Protein AF-0000000072409842 (afdb_homodimer)

Radius of gyration: 20.08 Å; Cα contacts (8 Å, |Δi|>4): 915; chains: 2; bounding box: 46×57×46 Å

Nearest PDB structures (foldseek):
  5c7q-assembly1_B  TM=9.390E-01  e=2.404E-22  Bdellovibrio bacteriovorus HD100
  5c8l-assembly1_B  TM=9.400E-01  e=1.392E-21  Bdellovibrio bacteriovorus HD100
  8wv3-assembly1_A  TM=9.344E-01  e=4.232E-21  Bacillus methanolicus
  8wv3-assembly1_E  TM=8.965E-01  e=3.097E-20  Bacillus methanolicus
  8wv3-assembly1_D  TM=9.159E-01  e=6.630E-20  Bacillus methanolicus

Secondary structure (DSSP, 8-state):
-----EEEEEEEEEE-SS-EEEEEEEE-TTS-EEEEEEEE---EEEEEEE-TTSEEEEEEEEEGGGTEEEEE--EEEPPTT--HHHHHHHHHHHHHSEEEEEEEEEEEEBS-TTTEE--EEEEEEEEEEE------TT--EEEEEEEHHHHHHHHHHTS--BHHHHHHHHHHHHTT-/-----EEEEEEEEEE-SS-EEEEEEEE-TTS-EEEEEEEE---EEEEEEE-TTSEEEEEEEEEGGGTEEEEE--EEEPPTT--HHHHHHHHHHHHHSEEEEEEEEEEEEBSBTTTEE--EEEEEEEEEEE------TT--EEEEEEEHHHHHHHHHHTS--BHHHHHHHHHHHHTT-

Foldseek 3Di:
DDADKAFDDKDWDDDDPFKTWIKTWIQGPVRDIDIAIAIEGQAKEFEFEAEPQQKTKWKWFQDVVVRGIAIGGFMDGDDPPDDRVNRVQVRCCQARQKGADDKDWLAWDDDCVRHYHYIYTYMYGYPIDGDDHHYDPPGDIDIDIGRLVVLQVCLVVCVHPDDNRSSRSVSCVVVVD/DDQDKAFDDKDWDDDDPFKTWIKTWIQGPVRDIDIAIAIEGQAKEFEFEAEPQQKTKWKWFQDVVVRGIAIGGFMDGDDPPDDRVNRVQVRCCQARQKGADDKDWLAWDDDCVRHYHYIYTYMYGYPIDGDDHHYDPPGDIDIDIGRLVVLQVCLVVCVHPPVNRSSRSVSCVVVVD

Sequence (354 aa):
MNLTEQLLSRREIYHGRIIDVQVDTVSLPNGNTSTREVVRHPGGVGILALDDEDCAVLVEQYRYVFGRTLLEIPAGKREPGEDPLTTARRELREETGAEATRWQPLGAVLPSPGCYGEVLHLYLARDLTFGATHPDADEFLQVRRLPFDTLLARCLSGEIEDGKTVAAVLKAKLLGLMNLTEQLLSRREIYHGRIIDVQVDTVSLPNGNTSTREVVRHPGGVGILALDDEDCAVLVEQYRYVFGRTLLEIPAGKREPGEDPLTTARRELREETGAEATRWQPLGAVLPSPGCYGEVLHLYLARDLTFGATHPDADEFLQVRRLPFDTLLARCLSGEIEDGKTVAAVLKAKLLGL

Organism: NCBI:txid2714355

Structure (mmCIF, N/CA/C/O backbone):
data_AF-0000000072409842-model_v1
#
loop_
_entity.id
_entity.type
_entity.pdbx_description
1 polymer 'ADP-ribose pyrophosphatase'
#
loop_
_atom_site.group_PDB
_atom_site.id
_atom_site.type_symbol
_atom_site.label_atom_id
_atom_site.label_alt_id
_atom_site.label_comp_id
_atom_site.label_asym_id
_atom_site.label_entity_id
_atom_site.label_seq_id
_atom_site.pdbx_PDB_ins_code
_atom_site.Cartn_x
_atom_site.Cartn_y
_atom_site.Cartn_z
_atom_site.occupancy
_atom_site.B_iso_or_equiv
_atom_site.auth_seq_id
_atom_site.auth_comp_id
_atom_site.auth_asym_id
_atom_site.auth_atom_id
_atom_site.pdbx_PDB_model_num
ATOM 1 N N . MET A 1 1 ? -1.79 14.172 23.438 1 70.06 1 MET A N 1
ATOM 2 C CA . MET A 1 1 ? -3.176 14.258 22.984 1 70.06 1 MET A CA 1
ATOM 3 C C . MET A 1 1 ? -3.736 12.875 22.672 1 70.06 1 MET A C 1
ATOM 5 O O . MET A 1 1 ? -3.01 12 22.203 1 70.06 1 MET A O 1
ATOM 9 N N . ASN A 1 2 ? -4.82 12.484 23.266 1 82.12 2 ASN A N 1
ATOM 10 C CA . ASN A 1 2 ? -5.508 11.227 23.016 1 82.12 2 ASN A CA 1
ATOM 11 C C . ASN A 1 2 ? -6.102 11.18 21.625 1 82.12 2 ASN A C 1
ATOM 13 O O . ASN A 1 2 ? -7.027 11.93 21.312 1 82.12 2 ASN A O 1
ATOM 17 N N . LEU A 1 3 ? -5.574 10.438 20.703 1 91.12 3 LEU A N 1
ATOM 18 C CA . LEU A 1 3 ? -6.008 10.391 19.312 1 91.12 3 LEU A CA 1
ATOM 19 C C . LEU A 1 3 ? -6.953 9.219 19.078 1 91.12 3 LEU A C 1
ATOM 21 O O . LEU A 1 3 ? -7.504 9.07 17.984 1 91.12 3 LEU A O 1
ATOM 25 N N . THR A 1 4 ? -7.227 8.516 20.141 1 93.19 4 THR A N 1
ATOM 26 C CA . THR A 1 4 ? -7.883 7.227 19.953 1 93.19 4 THR A CA 1
ATOM 27 C C . THR A 1 4 ? -9.367 7.41 19.672 1 93.19 4 THR A C 1
ATOM 29 O O . THR A 1 4 ? -9.984 8.375 20.141 1 93.19 4 THR A O 1
ATOM 32 N N . GLU A 1 5 ? -9.914 6.562 18.859 1 95.31 5 GLU A N 1
ATOM 33 C CA . GLU A 1 5 ? -11.336 6.445 18.578 1 95.31 5 GLU A CA 1
ATOM 34 C C . GLU A 1 5 ? -11.914 5.172 19.203 1 95.31 5 GLU A C 1
ATOM 36 O O . GLU A 1 5 ? -11.266 4.125 19.188 1 95.31 5 GLU A O 1
ATOM 41 N N . GLN A 1 6 ? -13.109 5.305 19.719 1 95.62 6 GLN A N 1
ATOM 42 C CA . GLN A 1 6 ? -13.727 4.152 20.359 1 95.62 6 GLN A CA 1
ATOM 43 C C . GLN A 1 6 ? -14.945 3.674 19.578 1 95.62 6 GLN A C 1
ATOM 45 O O . GLN A 1 6 ? -15.758 4.484 19.125 1 95.62 6 GLN A O 1
ATOM 50 N N . LEU A 1 7 ? -15.078 2.404 19.422 1 97.62 7 LEU A N 1
ATOM 51 C CA . LEU A 1 7 ? -16.219 1.813 18.734 1 97.62 7 LEU A CA 1
ATOM 52 C C . LEU A 1 7 ? -17.5 1.99 19.562 1 97.62 7 LEU A C 1
ATOM 54 O O . LEU A 1 7 ? -17.531 1.673 20.75 1 97.62 7 LEU A O 1
ATOM 58 N N . LEU A 1 8 ? -18.516 2.562 18.953 1 98.31 8 LEU A N 1
ATOM 59 C CA . LEU A 1 8 ? -19.828 2.689 19.594 1 98.31 8 LEU A CA 1
ATOM 60 C C . LEU A 1 8 ? -20.781 1.629 19.062 1 98.31 8 LEU A C 1
ATOM 62 O O . LEU A 1 8 ? -21.531 1.026 19.828 1 98.31 8 LEU A O 1
ATOM 66 N N . SER A 1 9 ? -20.797 1.452 17.75 1 98.56 9 SER A N 1
ATOM 67 C CA . SER A 1 9 ? -21.625 0.435 17.109 1 98.56 9 SER A CA 1
ATOM 68 C C . SER A 1 9 ? -21.047 0.03 15.758 1 98.56 9 SER A C 1
ATOM 70 O O . SER A 1 9 ? -20.281 0.779 15.156 1 98.56 9 SER A O 1
ATOM 72 N N . ARG A 1 10 ? -21.391 -1.152 15.406 1 98.62 10 ARG A N 1
ATOM 73 C CA . ARG A 1 10 ? -20.891 -1.689 14.148 1 98.62 10 ARG A CA 1
ATOM 74 C C . ARG A 1 10 ? -22.031 -2.17 13.258 1 98.62 10 ARG A C 1
ATOM 76 O O . ARG A 1 10 ? -22.969 -2.828 13.734 1 98.62 10 ARG A O 1
ATOM 83 N N . ARG A 1 11 ? -22.031 -1.785 11.977 1 98.56 11 ARG A N 1
ATOM 84 C CA . ARG A 1 11 ? -22.906 -2.33 10.938 1 98.56 11 ARG A CA 1
ATOM 85 C C . ARG A 1 11 ? -22.109 -3.193 9.961 1 98.56 11 ARG A C 1
ATOM 87 O O . ARG A 1 11 ? -21.203 -2.707 9.281 1 98.56 11 ARG A O 1
ATOM 94 N N . GLU A 1 12 ? -22.453 -4.52 9.867 1 98.5 12 GLU A N 1
ATOM 95 C CA . GLU A 1 12 ? -21.844 -5.41 8.883 1 98.5 12 GLU A CA 1
ATOM 96 C C . GLU A 1 12 ? -22.391 -5.152 7.484 1 98.5 12 GLU A C 1
ATOM 98 O O . GLU A 1 12 ? -23.594 -5.16 7.27 1 98.5 12 GLU A O 1
ATOM 103 N N . ILE A 1 13 ? -21.531 -4.922 6.535 1 98.5 13 ILE A N 1
ATOM 104 C CA . ILE A 1 13 ? -21.938 -4.586 5.176 1 98.5 13 ILE A CA 1
ATOM 105 C C . ILE A 1 13 ? -21.766 -5.801 4.27 1 98.5 13 ILE A C 1
ATOM 107 O O . ILE A 1 13 ? -22.641 -6.082 3.434 1 98.5 13 ILE A O 1
ATOM 111 N N . TYR A 1 14 ? -20.672 -6.469 4.391 1 98.56 14 TYR A N 1
ATOM 112 C CA . TYR A 1 14 ? -20.312 -7.512 3.436 1 98.56 14 TYR A CA 1
ATOM 113 C C . TYR A 1 14 ? -19.328 -8.5 4.047 1 98.56 14 TYR A C 1
ATOM 115 O O . TYR A 1 14 ? -18.391 -8.094 4.746 1 98.56 14 TYR A O 1
ATOM 123 N N . HIS A 1 15 ? -19.5 -9.859 3.885 1 98.31 15 HIS A N 1
ATOM 124 C CA . HIS A 1 15 ? -18.578 -10.945 4.191 1 98.31 15 HIS A CA 1
ATOM 125 C C . HIS A 1 15 ? -18.234 -11.742 2.936 1 98.31 15 HIS A C 1
ATOM 127 O O . HIS A 1 15 ? -19.047 -12.539 2.459 1 98.31 15 HIS A O 1
ATOM 133 N N . GLY A 1 16 ? -16.984 -11.531 2.473 1 97.5 16 GLY A N 1
ATOM 134 C CA . GLY A 1 16 ? -16.625 -12.148 1.208 1 97.5 16 GLY A CA 1
ATOM 135 C C . GLY A 1 16 ? -15.562 -13.219 1.355 1 97.5 16 GLY A C 1
ATOM 136 O O . GLY A 1 16 ? -15.32 -13.711 2.459 1 97.5 16 GLY A O 1
ATOM 137 N N . ARG A 1 17 ? -15.023 -13.672 0.151 1 94.19 17 ARG A N 1
ATOM 138 C CA . ARG A 1 17 ? -13.977 -14.688 0.121 1 94.19 17 ARG A CA 1
ATOM 139 C C . ARG A 1 17 ? -12.656 -14.117 0.63 1 94.19 17 ARG A C 1
ATOM 141 O O . ARG A 1 17 ? -11.891 -14.812 1.304 1 94.19 17 ARG A O 1
ATOM 148 N N . ILE A 1 18 ? -12.453 -12.805 0.286 1 94.94 18 ILE A N 1
ATOM 149 C CA . ILE A 1 18 ? -11.148 -12.211 0.563 1 94.94 18 ILE A CA 1
ATOM 150 C C . ILE A 1 18 ? -11.297 -11.109 1.614 1 94.94 18 ILE A C 1
ATOM 152 O O . ILE A 1 18 ? -10.477 -11 2.525 1 94.94 18 ILE A O 1
ATOM 156 N N . ILE A 1 19 ? -12.422 -10.328 1.517 1 98.12 19 ILE A N 1
ATOM 157 C CA . ILE A 1 19 ? -12.516 -9.156 2.387 1 98.12 19 ILE A CA 1
ATOM 158 C C . ILE A 1 19 ? -13.836 -9.195 3.158 1 98.12 19 ILE A C 1
ATOM 160 O O . ILE A 1 19 ? -14.797 -9.836 2.725 1 98.12 19 ILE A O 1
ATOM 164 N N . ASP A 1 20 ? -13.828 -8.562 4.305 1 98.69 20 ASP A N 1
ATOM 165 C CA . ASP A 1 20 ? -15.023 -8.148 5.035 1 98.69 20 ASP A CA 1
ATOM 166 C C . ASP A 1 20 ? -15.141 -6.629 5.094 1 98.69 20 ASP A C 1
ATOM 168 O O . ASP A 1 20 ? -14.133 -5.934 5.227 1 98.69 20 ASP A O 1
ATOM 172 N N . VAL A 1 21 ? -16.359 -6.117 4.996 1 98.81 21 VAL A N 1
ATOM 173 C CA . VAL A 1 21 ? -16.578 -4.676 5.023 1 98.81 21 VAL A CA 1
ATOM 174 C C . VAL A 1 21 ? -17.578 -4.328 6.133 1 98.81 21 VAL A C 1
ATOM 176 O O . VAL A 1 21 ? -18.625 -4.969 6.266 1 98.81 21 VAL A O 1
ATOM 179 N N . GLN A 1 22 ? -17.203 -3.412 6.922 1 98.75 22 GLN A N 1
ATOM 180 C CA . GLN A 1 22 ? -18.062 -2.914 7.992 1 98.75 22 GLN A CA 1
ATOM 181 C C . GLN A 1 22 ? -18.031 -1.391 8.055 1 98.75 22 GLN A C 1
ATOM 183 O O . GLN A 1 22 ? -17.062 -0.763 7.605 1 98.75 22 GLN A O 1
ATOM 188 N N . VAL A 1 23 ? -19.094 -0.805 8.555 1 98.75 23 VAL A N 1
ATOM 189 C CA . VAL A 1 23 ? -19.141 0.612 8.898 1 98.75 23 VAL A CA 1
ATOM 190 C C . VAL A 1 23 ? -19.328 0.773 10.406 1 98.75 23 VAL A C 1
ATOM 192 O O . VAL A 1 23 ? -20.344 0.379 10.961 1 98.75 23 VAL A O 1
ATOM 195 N N . ASP A 1 24 ? -18.344 1.317 11.023 1 98.5 24 ASP A N 1
ATOM 196 C CA . ASP A 1 24 ? -18.344 1.478 12.469 1 98.5 24 ASP A CA 1
ATOM 197 C C . ASP A 1 24 ? -18.641 2.924 12.867 1 98.5 24 ASP A C 1
ATOM 199 O O . ASP A 1 24 ? -18.078 3.855 12.289 1 98.5 24 ASP A O 1
ATOM 203 N N . THR A 1 25 ? -19.578 3.1 13.75 1 98.5 25 THR A N 1
ATOM 204 C CA . THR A 1 25 ? -19.75 4.387 14.414 1 98.5 25 THR A CA 1
ATOM 205 C C . THR A 1 25 ? -18.781 4.512 15.586 1 98.5 25 THR A C 1
ATOM 207 O O . THR A 1 25 ? -18.688 3.613 16.422 1 98.5 25 THR A O 1
ATOM 210 N N . VAL A 1 26 ? -18.031 5.648 15.602 1 97.62 26 VAL A N 1
ATOM 211 C CA . VAL A 1 26 ? -16.984 5.785 16.609 1 97.62 26 VAL A CA 1
ATOM 212 C C . VAL A 1 26 ? -17.156 7.105 17.359 1 97.62 26 VAL A C 1
ATOM 214 O O . VAL A 1 26 ? -17.75 8.047 16.828 1 97.62 26 VAL A O 1
ATOM 217 N N . SER A 1 27 ? -16.703 7.121 18.609 1 96.38 27 SER A N 1
ATOM 218 C CA . SER A 1 27 ? -16.516 8.383 19.312 1 96.38 27 SER A CA 1
ATOM 219 C C . SER A 1 27 ? -15.133 8.977 19.047 1 96.38 27 SER A C 1
ATOM 221 O O . SER A 1 27 ? -14.125 8.273 19.125 1 96.38 27 SER A O 1
ATOM 223 N N . LEU A 1 28 ? -15.117 10.242 18.75 1 94.25 28 LEU A N 1
ATOM 224 C CA . LEU A 1 28 ? -13.883 10.961 18.453 1 94.25 28 LEU A CA 1
ATOM 225 C C . LEU A 1 28 ? -13.273 11.547 19.734 1 94.25 28 LEU A C 1
ATOM 227 O O . LEU A 1 28 ? -13.922 11.578 20.781 1 94.25 28 LEU A O 1
ATOM 231 N N . PRO A 1 29 ? -12.039 11.922 19.672 1 90.06 29 PRO A N 1
ATOM 232 C CA . PRO A 1 29 ? -11.383 12.492 20.844 1 90.06 29 PRO A CA 1
ATOM 233 C C . PRO A 1 29 ? -12.141 13.688 21.422 1 90.06 29 PRO A C 1
ATOM 235 O O . PRO A 1 29 ? -12.094 13.938 22.625 1 90.06 29 PRO A O 1
ATOM 238 N N . ASN A 1 30 ? -12.898 14.406 20.625 1 89 30 ASN A N 1
ATOM 239 C CA . ASN A 1 30 ? -13.633 15.586 21.078 1 89 30 ASN A CA 1
ATOM 240 C C . ASN A 1 30 ? -15.023 15.219 21.578 1 89 30 ASN A C 1
ATOM 242 O O . ASN A 1 30 ? -15.812 16.094 21.938 1 89 30 ASN A O 1
ATOM 246 N N . GLY A 1 31 ? -15.305 13.992 21.531 1 90.06 31 GLY A N 1
ATOM 247 C CA . GLY A 1 31 ? -16.578 13.531 22.047 1 90.06 31 GLY A CA 1
ATOM 248 C C . GLY A 1 31 ? -17.641 13.383 20.969 1 90.06 31 GLY A C 1
ATOM 249 O O . GLY A 1 31 ? -18.672 12.742 21.188 1 90.06 31 GLY A O 1
ATOM 250 N N . ASN A 1 32 ? -17.422 14 19.797 1 93.75 32 ASN A N 1
ATOM 251 C CA . ASN A 1 32 ? -18.344 13.836 18.688 1 93.75 32 ASN A CA 1
ATOM 252 C C . ASN A 1 32 ? -18.281 12.422 18.109 1 93.75 32 ASN A C 1
ATOM 254 O O . ASN A 1 32 ? -17.375 11.656 18.438 1 93.75 32 ASN A O 1
ATOM 258 N N . THR A 1 33 ? -19.359 12.125 17.375 1 95.69 33 THR A N 1
ATOM 259 C CA . THR A 1 33 ? -19.422 10.82 16.734 1 95.69 33 THR A CA 1
ATOM 260 C C . THR A 1 33 ? -19.141 10.945 15.234 1 95.69 33 THR A C 1
ATOM 262 O O . THR A 1 33 ? -19.422 11.977 14.633 1 95.69 33 THR A O 1
ATOM 265 N N . SER A 1 34 ? -18.547 9.961 14.703 1 95.5 34 SER A N 1
ATOM 266 C CA . SER A 1 34 ? -18.328 9.836 13.266 1 95.5 34 SER A CA 1
ATOM 267 C C . SER A 1 34 ? -18.375 8.375 12.828 1 95.5 34 SER A C 1
ATOM 269 O O . SER A 1 34 ? -18.656 7.488 13.633 1 95.5 34 SER A O 1
ATOM 271 N N . THR A 1 35 ? -18.25 8.141 11.523 1 97.19 35 THR A N 1
ATOM 272 C CA . THR A 1 35 ? -18.234 6.77 11.016 1 97.19 35 THR A CA 1
ATOM 273 C C . THR A 1 35 ? -16.906 6.449 10.352 1 97.19 35 THR A C 1
ATOM 275 O O . THR A 1 35 ? -16.203 7.348 9.875 1 97.19 35 THR A O 1
ATOM 278 N N . ARG A 1 36 ? -16.531 5.191 10.477 1 97.88 36 ARG A N 1
ATOM 279 C CA . ARG A 1 36 ? -15.367 4.633 9.797 1 97.88 36 ARG A CA 1
ATOM 280 C C . ARG A 1 36 ? -15.766 3.477 8.883 1 97.88 36 ARG A C 1
ATOM 282 O O . ARG A 1 36 ? -16.438 2.543 9.32 1 97.88 36 ARG A O 1
ATOM 289 N N . GLU A 1 37 ? -15.484 3.662 7.582 1 98.62 37 GLU A N 1
ATOM 290 C CA . GLU A 1 37 ? -15.578 2.537 6.656 1 98.62 37 GLU A CA 1
ATOM 291 C C . GLU A 1 37 ? -14.344 1.64 6.754 1 98.62 37 GLU A C 1
ATOM 293 O O . GLU A 1 37 ? -13.227 2.09 6.523 1 98.62 37 GLU A O 1
ATOM 298 N N . VAL A 1 38 ? -14.539 0.363 7.129 1 98.62 38 VAL A N 1
ATOM 299 C CA . VAL A 1 38 ? -13.438 -0.546 7.445 1 98.62 38 VAL A CA 1
ATOM 300 C C . VAL A 1 38 ? -13.469 -1.744 6.5 1 98.62 38 VAL A C 1
ATOM 302 O O . VAL A 1 38 ? -14.492 -2.42 6.375 1 98.62 38 VAL A O 1
ATOM 305 N N . VAL A 1 39 ? -12.391 -1.943 5.809 1 98.81 39 VAL A N 1
ATOM 306 C CA . VAL A 1 39 ? -12.188 -3.152 5.016 1 98.81 39 VAL A CA 1
ATOM 307 C C . VAL A 1 39 ? -11.211 -4.086 5.734 1 98.81 39 VAL A C 1
ATOM 309 O O . VAL A 1 39 ? -10.031 -3.758 5.891 1 98.81 39 VAL A O 1
ATOM 312 N N . ARG A 1 40 ? -11.648 -5.227 6.125 1 98.19 40 ARG A N 1
ATOM 313 C CA . ARG A 1 40 ? -10.789 -6.227 6.75 1 98.19 40 ARG A CA 1
ATOM 314 C C . ARG A 1 40 ? -10.203 -7.176 5.711 1 98.19 40 ARG A C 1
ATOM 316 O O . ARG A 1 40 ? -10.883 -7.547 4.75 1 98.19 40 ARG A O 1
ATOM 323 N N . HIS A 1 41 ? -9.109 -7.547 5.871 1 98.12 41 HIS A N 1
ATOM 324 C CA . HIS A 1 41 ? -8.336 -8.43 5.008 1 98.12 41 HIS A CA 1
ATOM 325 C C . HIS A 1 41 ? -7.457 -9.367 5.824 1 98.12 41 HIS A C 1
ATOM 327 O O . HIS A 1 41 ? -6.898 -8.969 6.848 1 98.12 41 HIS A O 1
ATOM 333 N N . PRO A 1 42 ? -7.289 -10.594 5.43 1 96.88 42 PRO A N 1
ATOM 334 C CA . PRO A 1 42 ? -6.512 -11.555 6.223 1 96.88 42 PRO A CA 1
ATOM 335 C C . PRO A 1 42 ? -5.023 -11.211 6.258 1 96.88 42 PRO A C 1
ATOM 337 O O . PRO A 1 42 ? -4.277 -11.789 7.059 1 96.88 42 PRO A O 1
ATOM 340 N N . GLY A 1 43 ? -4.586 -10.281 5.48 1 97.69 43 GLY A N 1
ATOM 341 C CA . GLY A 1 43 ? -3.164 -10.023 5.332 1 97.69 43 GLY A CA 1
ATOM 342 C C . GLY A 1 43 ? -2.484 -10.953 4.344 1 97.69 43 GLY A C 1
ATOM 343 O O . GLY A 1 43 ? -3.145 -11.758 3.688 1 97.69 43 GLY A O 1
ATOM 344 N N . GLY A 1 44 ? -1.219 -10.719 4.156 1 98.25 44 GLY A N 1
ATOM 345 C CA . GLY A 1 44 ? -0.495 -11.539 3.197 1 98.25 44 GLY A CA 1
ATOM 346 C C . GLY A 1 44 ? 1.011 -11.375 3.287 1 98.25 44 GLY A C 1
ATOM 347 O O . GLY A 1 44 ? 1.528 -10.906 4.305 1 98.25 44 GLY A O 1
ATOM 348 N N . VAL A 1 45 ? 1.658 -11.938 2.273 1 98.88 45 VAL A N 1
ATOM 349 C CA . VAL A 1 45 ? 3.113 -11.883 2.174 1 98.88 45 VAL A CA 1
ATOM 350 C C . VAL A 1 45 ? 3.52 -11.43 0.774 1 98.88 45 VAL A C 1
ATOM 352 O O . VAL A 1 45 ? 2.732 -11.531 -0.17 1 98.88 45 VAL A O 1
ATOM 355 N N . GLY A 1 46 ? 4.621 -10.836 0.631 1 98.88 46 GLY A N 1
ATOM 356 C CA . GLY A 1 46 ? 5.344 -10.586 -0.606 1 98.88 46 GLY A CA 1
ATOM 357 C C . GLY A 1 46 ? 6.789 -11.047 -0.557 1 98.88 46 GLY A C 1
ATOM 358 O O . GLY A 1 46 ? 7.457 -10.906 0.47 1 98.88 46 GLY A O 1
ATOM 359 N N . ILE A 1 47 ? 7.285 -11.602 -1.645 1 98.94 47 ILE A N 1
ATOM 360 C CA . ILE A 1 47 ? 8.586 -12.25 -1.598 1 98.94 47 ILE A CA 1
ATOM 361 C C . ILE A 1 47 ? 9.477 -11.719 -2.717 1 98.94 47 ILE A C 1
ATOM 363 O O . ILE A 1 47 ? 9.188 -11.922 -3.898 1 98.94 47 ILE A O 1
ATOM 367 N N . LEU A 1 48 ? 10.469 -11.008 -2.346 1 98.94 48 LEU A N 1
ATOM 368 C CA . LEU A 1 48 ? 11.555 -10.727 -3.279 1 98.94 48 LEU A CA 1
ATOM 369 C C . LEU A 1 48 ? 12.523 -11.898 -3.357 1 98.94 48 LEU A C 1
ATOM 371 O O . LEU A 1 48 ? 13.422 -12.031 -2.518 1 98.94 48 LEU A O 1
ATOM 375 N N . ALA A 1 49 ? 12.336 -12.734 -4.352 1 98.94 49 ALA A N 1
ATOM 376 C CA . ALA A 1 49 ? 13.172 -13.922 -4.535 1 98.94 49 ALA A CA 1
ATOM 377 C C . ALA A 1 49 ? 14.281 -13.648 -5.543 1 98.94 49 ALA A C 1
ATOM 379 O O . ALA A 1 49 ? 14.016 -13.328 -6.703 1 98.94 49 ALA A O 1
ATOM 380 N N . LEU A 1 50 ? 15.516 -13.75 -5.105 1 98.81 50 LEU A N 1
ATOM 381 C CA . LEU A 1 50 ? 16.688 -13.523 -5.957 1 98.81 50 LEU A CA 1
ATOM 382 C C . LEU A 1 50 ? 17.469 -14.812 -6.152 1 98.81 50 LEU A C 1
ATOM 384 O O . LEU A 1 50 ? 17.812 -15.492 -5.184 1 98.81 50 LEU A O 1
ATOM 388 N N . ASP A 1 51 ? 17.734 -15.117 -7.434 1 98 51 ASP A N 1
ATOM 389 C CA . ASP A 1 51 ? 18.5 -16.328 -7.711 1 98 51 ASP A CA 1
ATOM 390 C C . ASP A 1 51 ? 20 -16.047 -7.648 1 98 51 ASP A C 1
ATOM 392 O O . ASP A 1 51 ? 20.422 -14.969 -7.223 1 98 51 ASP A O 1
ATOM 396 N N . ASP A 1 52 ? 20.828 -17.031 -8.062 1 96.44 52 ASP A N 1
ATOM 397 C CA . ASP A 1 52 ? 22.281 -16.953 -7.891 1 96.44 52 ASP A CA 1
ATOM 398 C C . ASP A 1 52 ? 22.891 -15.938 -8.852 1 96.44 52 ASP A C 1
ATOM 400 O O . ASP A 1 52 ? 24.047 -15.531 -8.68 1 96.44 52 ASP A O 1
ATOM 404 N N . GLU A 1 53 ? 22.172 -15.555 -9.844 1 97.44 53 GLU A N 1
ATOM 405 C CA . GLU A 1 53 ? 22.641 -14.555 -10.797 1 97.44 53 GLU A CA 1
ATOM 406 C C . GLU A 1 53 ? 22.094 -13.172 -10.469 1 97.44 53 GLU A C 1
ATOM 408 O O . GLU A 1 53 ? 22.172 -12.25 -11.281 1 97.44 53 GLU A O 1
ATOM 413 N N . ASP A 1 54 ? 21.438 -13.07 -9.281 1 97.75 54 ASP A N 1
ATOM 414 C CA . ASP A 1 54 ? 20.844 -11.82 -8.797 1 97.75 54 ASP A CA 1
ATOM 415 C C . ASP A 1 54 ? 19.703 -11.375 -9.703 1 97.75 54 ASP A C 1
ATOM 417 O O . ASP A 1 54 ? 19.531 -10.18 -9.945 1 97.75 54 ASP A O 1
ATOM 421 N N . CYS A 1 55 ? 19.094 -12.344 -10.273 1 98.62 55 CYS A N 1
ATOM 422 C CA . CYS A 1 55 ? 17.844 -12.086 -10.977 1 98.62 55 CYS A CA 1
ATOM 423 C C . CYS A 1 55 ? 16.656 -12.32 -10.07 1 98.62 55 CYS A C 1
ATOM 425 O O . CYS A 1 55 ? 16.641 -13.281 -9.289 1 98.62 55 CYS A O 1
ATOM 427 N N . ALA A 1 56 ? 15.734 -11.398 -10.156 1 98.88 56 ALA A N 1
ATOM 428 C CA . ALA A 1 56 ? 14.508 -11.516 -9.375 1 98.88 56 ALA A CA 1
ATOM 429 C C . ALA A 1 56 ? 13.484 -12.398 -10.086 1 98.88 56 ALA A C 1
ATOM 431 O O . ALA A 1 56 ? 13.305 -12.289 -11.305 1 98.88 56 ALA A O 1
ATOM 432 N N . VAL A 1 57 ? 12.852 -13.297 -9.367 1 98.69 57 VAL A N 1
ATOM 433 C CA . VAL A 1 57 ? 11.703 -14.062 -9.844 1 98.69 57 VAL A CA 1
ATOM 434 C C . VAL A 1 57 ? 10.422 -13.258 -9.617 1 98.69 57 VAL A C 1
ATOM 436 O O . VAL A 1 57 ? 10.086 -12.922 -8.477 1 98.69 57 VAL A O 1
ATOM 439 N N . LEU A 1 58 ? 9.758 -12.93 -10.703 1 98.69 58 LEU A N 1
ATOM 440 C CA . LEU A 1 58 ? 8.562 -12.102 -10.656 1 98.69 58 LEU A CA 1
ATOM 441 C C . LEU A 1 58 ? 7.371 -12.828 -11.273 1 98.69 58 LEU A C 1
ATOM 443 O O . LEU A 1 58 ? 7.531 -13.898 -11.867 1 98.69 58 LEU A O 1
ATOM 447 N N . VAL A 1 59 ? 6.234 -12.25 -11.062 1 98.06 59 VAL A N 1
ATOM 448 C CA . VAL A 1 59 ? 5.027 -12.75 -11.711 1 98.06 59 VAL A CA 1
ATOM 449 C C . VAL A 1 59 ? 4.316 -11.617 -12.438 1 98.06 59 VAL A C 1
ATOM 451 O O . VAL A 1 59 ? 4.277 -10.484 -11.945 1 98.06 59 VAL A O 1
ATOM 454 N N . GLU A 1 60 ? 3.908 -11.844 -13.586 1 97.31 60 GLU A N 1
ATOM 455 C CA . GLU A 1 60 ? 2.979 -10.984 -14.312 1 97.31 60 GLU A CA 1
ATOM 456 C C . GLU A 1 60 ? 1.536 -11.445 -14.125 1 97.31 60 GLU A C 1
ATOM 458 O O . GLU A 1 60 ? 1.21 -12.602 -14.398 1 97.31 60 GLU A O 1
ATOM 463 N N . GLN A 1 61 ? 0.74 -10.672 -13.641 1 95.44 61 GLN A N 1
ATOM 464 C CA . GLN A 1 61 ? -0.631 -11.047 -13.312 1 95.44 61 GLN A CA 1
ATOM 465 C C . GLN A 1 61 ? -1.604 -9.914 -13.641 1 95.44 61 GLN A C 1
ATOM 467 O O . GLN A 1 61 ? -1.309 -8.742 -13.398 1 95.44 61 GLN A O 1
ATOM 472 N N . TYR A 1 62 ? -2.783 -10.32 -14.195 1 97 62 TYR A N 1
ATOM 473 C CA . TYR A 1 62 ? -3.838 -9.344 -14.461 1 97 62 TYR A CA 1
ATOM 474 C C . TYR A 1 62 ? -4.496 -8.898 -13.164 1 97 62 TYR A C 1
ATOM 476 O O . TYR A 1 62 ? -4.984 -9.719 -12.383 1 97 62 TYR A O 1
ATOM 484 N N . ARG A 1 63 ? -4.477 -7.641 -12.898 1 97.69 63 ARG A N 1
ATOM 485 C CA . ARG A 1 63 ? -5.152 -7.055 -11.75 1 97.69 63 ARG A CA 1
ATOM 486 C C . ARG A 1 63 ? -6.469 -6.402 -12.156 1 97.69 63 ARG A C 1
ATOM 488 O O . ARG A 1 63 ? -6.484 -5.254 -12.602 1 97.69 63 ARG A O 1
ATOM 495 N N . TYR A 1 64 ? -7.473 -7.09 -11.891 1 97.44 64 TYR A N 1
ATOM 496 C CA . TYR A 1 64 ? -8.797 -6.777 -12.414 1 97.44 64 TYR A CA 1
ATOM 497 C C . TYR A 1 64 ? -9.227 -5.375 -12 1 97.44 64 TYR A C 1
ATOM 499 O O . TYR A 1 64 ? -9.797 -4.633 -12.805 1 97.44 64 TYR A O 1
ATOM 507 N N . VAL A 1 65 ? -8.961 -5.008 -10.789 1 98 65 VAL A N 1
ATOM 508 C CA . VAL A 1 65 ? -9.445 -3.736 -10.25 1 98 65 VAL A CA 1
ATOM 509 C C . VAL A 1 65 ? -8.836 -2.578 -11.039 1 98 65 VAL A C 1
ATOM 511 O O . VAL A 1 65 ? -9.422 -1.496 -11.117 1 98 65 VAL A O 1
ATOM 514 N N . PHE A 1 66 ? -7.715 -2.787 -11.672 1 98.06 66 PHE A N 1
ATOM 515 C CA . PHE A 1 66 ? -7.051 -1.731 -12.422 1 98.06 66 PHE A CA 1
ATOM 516 C C . PHE A 1 66 ? -7.16 -1.987 -13.922 1 98.06 66 PHE A C 1
ATOM 518 O O . PHE A 1 66 ? -6.734 -1.16 -14.734 1 98.06 66 PHE A O 1
ATOM 525 N N . GLY A 1 67 ? -7.617 -3.146 -14.32 1 97.38 67 GLY A N 1
ATOM 526 C CA . GLY A 1 67 ? -7.84 -3.477 -15.719 1 97.38 67 GLY A CA 1
ATOM 527 C C . GLY A 1 67 ? -6.555 -3.586 -16.516 1 97.38 67 GLY A C 1
ATOM 528 O O . GLY A 1 67 ? -6.508 -3.193 -17.688 1 97.38 67 GLY A O 1
ATOM 529 N N . ARG A 1 68 ? -5.496 -3.998 -15.875 1 97.06 68 ARG A N 1
ATOM 530 C CA . ARG A 1 68 ? -4.23 -4.164 -16.578 1 97.06 68 ARG A CA 1
ATOM 531 C C . ARG A 1 68 ? -3.352 -5.203 -15.898 1 97.06 68 ARG A C 1
ATOM 533 O O . ARG A 1 68 ? -3.607 -5.582 -14.75 1 97.06 68 ARG A O 1
ATOM 540 N N . THR A 1 69 ? -2.41 -5.668 -16.656 1 97.31 69 THR A N 1
ATOM 541 C CA . THR A 1 69 ? -1.424 -6.605 -16.125 1 97.31 69 THR A CA 1
ATOM 542 C C . THR A 1 69 ? -0.295 -5.863 -15.414 1 97.31 69 THR A C 1
ATOM 544 O O . THR A 1 69 ? 0.18 -4.832 -15.906 1 97.31 69 THR A O 1
ATOM 547 N N . LEU A 1 70 ? 0.063 -6.367 -14.281 1 98.25 70 LEU A N 1
ATOM 548 C CA . LEU A 1 70 ? 1.171 -5.797 -13.523 1 98.25 70 LEU A CA 1
ATOM 549 C C . LEU A 1 70 ? 2.295 -6.816 -13.352 1 98.25 70 LEU A C 1
ATOM 551 O O . LEU A 1 70 ? 2.043 -8.023 -13.297 1 98.25 70 LEU A O 1
ATOM 555 N N . LEU A 1 71 ? 3.484 -6.32 -13.367 1 98.62 71 LEU A N 1
ATOM 556 C CA . LEU A 1 71 ? 4.652 -7.09 -12.961 1 98.62 71 LEU A CA 1
ATOM 557 C C . LEU A 1 71 ? 4.941 -6.891 -11.477 1 98.62 71 LEU A C 1
ATOM 559 O O . LEU A 1 71 ? 5.086 -5.758 -11.016 1 98.62 71 LEU A O 1
ATOM 563 N N . GLU A 1 72 ? 4.992 -8 -10.695 1 98.75 72 GLU A N 1
ATOM 564 C CA . GLU A 1 72 ? 5.047 -7.945 -9.242 1 98.75 72 GLU A CA 1
ATOM 565 C C . GLU A 1 72 ? 5.965 -9.031 -8.68 1 98.75 72 GLU A C 1
ATOM 567 O O . GLU A 1 72 ? 6.266 -10.008 -9.359 1 98.75 72 GLU A O 1
ATOM 572 N N . ILE A 1 73 ? 6.383 -8.797 -7.418 1 98.94 73 ILE A N 1
ATOM 573 C CA . ILE A 1 73 ? 6.965 -9.922 -6.691 1 98.94 73 ILE A CA 1
ATOM 574 C C . ILE A 1 73 ? 5.871 -10.93 -6.34 1 98.94 73 ILE A C 1
ATOM 576 O O . ILE A 1 73 ? 4.707 -10.555 -6.172 1 98.94 73 ILE A O 1
ATOM 580 N N . PRO A 1 74 ? 6.246 -12.258 -6.301 1 98.56 74 PRO A N 1
ATOM 581 C CA . PRO A 1 74 ? 5.254 -13.227 -5.836 1 98.56 74 PRO A CA 1
ATOM 582 C C . PRO A 1 74 ? 4.668 -12.867 -4.473 1 98.56 74 PRO A C 1
ATOM 584 O O . PRO A 1 74 ? 5.367 -12.312 -3.623 1 98.56 74 PRO A O 1
ATOM 587 N N . ALA A 1 75 ? 3.473 -13.164 -4.32 1 98.44 75 ALA A N 1
ATOM 588 C CA . ALA A 1 75 ? 2.744 -12.805 -3.107 1 98.44 75 ALA A CA 1
ATOM 589 C C . ALA A 1 75 ? 1.551 -13.727 -2.885 1 98.44 75 ALA A C 1
ATOM 591 O O . ALA A 1 75 ? 1.228 -14.555 -3.744 1 98.44 75 ALA A O 1
ATOM 592 N N . GLY A 1 76 ? 0.908 -13.57 -1.685 1 97 76 GLY A N 1
ATOM 593 C CA . GLY A 1 76 ? -0.3 -14.336 -1.41 1 97 76 GLY A CA 1
ATOM 594 C C . GLY A 1 76 ? -0.913 -14.016 -0.059 1 97 76 GLY A C 1
ATOM 595 O O . GLY A 1 76 ? -0.279 -13.367 0.779 1 97 76 GLY A O 1
ATOM 596 N N . LYS A 1 77 ? -2.172 -14.5 0.081 1 97.06 77 LYS A N 1
ATOM 597 C CA . LYS A 1 77 ? -2.922 -14.25 1.31 1 97.06 77 LYS A CA 1
ATOM 598 C C . LYS A 1 77 ? -2.535 -15.25 2.396 1 97.06 77 LYS A C 1
ATOM 600 O O . LYS A 1 77 ? -2.195 -16.406 2.102 1 97.06 77 LYS A O 1
ATOM 605 N N . ARG A 1 78 ? -2.568 -14.773 3.59 1 97 78 ARG A N 1
ATOM 606 C CA . ARG A 1 78 ? -2.32 -15.656 4.723 1 97 78 ARG A CA 1
ATOM 607 C C . ARG A 1 78 ? -3.516 -16.578 4.977 1 97 78 ARG A C 1
ATOM 609 O O . ARG A 1 78 ? -4.664 -16.141 4.883 1 97 78 ARG A O 1
ATOM 616 N N . GLU A 1 79 ? -3.254 -17.766 5.305 1 94.19 79 GLU A N 1
ATOM 617 C CA . GLU A 1 79 ? -4.27 -18.656 5.848 1 94.19 79 GLU A CA 1
ATOM 618 C C . GLU A 1 79 ? -4.418 -18.469 7.355 1 94.19 79 GLU A C 1
ATOM 620 O O . GLU A 1 79 ? -3.465 -18.094 8.039 1 94.19 79 GLU A O 1
ATOM 625 N N . PRO A 1 80 ? -5.594 -18.766 7.852 1 91.94 80 PRO A N 1
ATOM 626 C CA . PRO A 1 80 ? -5.797 -18.609 9.289 1 91.94 80 PRO A CA 1
ATOM 627 C C . PRO A 1 80 ? -4.781 -19.375 10.125 1 91.94 80 PRO A C 1
ATOM 629 O O . PRO A 1 80 ? -4.609 -20.594 9.93 1 91.94 80 PRO A O 1
ATOM 632 N N . GLY A 1 81 ? -4.078 -18.672 11.023 1 92.5 81 GLY A N 1
ATOM 633 C CA . GLY A 1 81 ? -3.172 -19.297 11.969 1 92.5 81 GLY A CA 1
ATOM 634 C C . GLY A 1 81 ? -1.812 -19.609 11.383 1 92.5 81 GLY A C 1
ATOM 635 O O . GLY A 1 81 ? -0.917 -20.078 12.086 1 92.5 81 GLY A O 1
ATOM 636 N N . GLU A 1 82 ? -1.638 -19.328 10.164 1 95.56 82 GLU A N 1
ATOM 637 C CA . GLU A 1 82 ? -0.388 -19.688 9.5 1 95.56 82 GLU A CA 1
ATOM 638 C C . GLU A 1 82 ? 0.684 -18.625 9.727 1 95.56 82 GLU A C 1
ATOM 640 O O . GLU A 1 82 ? 0.415 -17.422 9.609 1 95.56 82 GLU A O 1
ATOM 645 N N . ASP A 1 83 ? 1.854 -19.094 10.078 1 97.62 83 ASP A N 1
ATOM 646 C CA . ASP A 1 83 ? 3.002 -18.203 10.18 1 97.62 83 ASP A CA 1
ATOM 647 C C . ASP A 1 83 ? 3.299 -17.531 8.836 1 97.62 83 ASP A C 1
ATOM 649 O O . ASP A 1 83 ? 3.234 -18.188 7.789 1 97.62 83 ASP A O 1
ATOM 653 N N . PRO A 1 84 ? 3.561 -16.234 8.867 1 98.31 84 PRO A N 1
ATOM 654 C CA . PRO A 1 84 ? 3.787 -15.523 7.605 1 98.31 84 PRO A CA 1
ATOM 655 C C . PRO A 1 84 ? 4.914 -16.141 6.781 1 98.31 84 PRO A C 1
ATOM 657 O O . PRO A 1 84 ? 4.832 -16.188 5.551 1 98.31 84 PRO A O 1
ATOM 660 N N . LEU A 1 85 ? 5.973 -16.578 7.441 1 98.75 85 LEU A N 1
ATOM 661 C CA . LEU A 1 85 ? 7.062 -17.188 6.695 1 98.75 85 LEU A CA 1
ATOM 662 C C . LEU A 1 85 ? 6.605 -18.484 6.023 1 98.75 85 LEU A C 1
ATOM 664 O O . LEU A 1 85 ? 7.016 -18.781 4.898 1 98.75 85 LEU A O 1
ATOM 668 N N . THR A 1 86 ? 5.797 -19.25 6.699 1 98.62 86 THR A N 1
ATOM 669 C CA . THR A 1 86 ? 5.211 -20.453 6.105 1 98.62 86 THR A CA 1
ATOM 670 C C . THR A 1 86 ? 4.367 -20.094 4.883 1 98.62 86 THR A C 1
ATOM 672 O O . THR A 1 86 ? 4.453 -20.75 3.846 1 98.62 86 THR A O 1
ATOM 675 N N . THR A 1 87 ? 3.551 -19.062 4.98 1 98.44 87 THR A N 1
ATOM 676 C CA . THR A 1 87 ? 2.768 -18.562 3.855 1 98.44 87 THR A CA 1
ATOM 677 C C . THR A 1 87 ? 3.678 -18.172 2.693 1 98.44 87 THR A C 1
ATOM 679 O O . THR A 1 87 ? 3.398 -18.5 1.54 1 98.44 87 THR A O 1
ATOM 682 N N . ALA A 1 88 ? 4.801 -17.469 3.037 1 98.81 88 ALA A N 1
ATOM 683 C CA . ALA A 1 88 ? 5.734 -17.016 2.01 1 98.81 88 ALA A CA 1
ATOM 684 C C . ALA A 1 88 ? 6.316 -18.188 1.231 1 98.81 88 ALA A C 1
ATOM 686 O O . ALA A 1 88 ? 6.348 -18.172 -0.001 1 98.81 88 ALA A O 1
ATOM 687 N N . ARG A 1 89 ? 6.715 -19.203 1.963 1 98.38 89 ARG A N 1
ATOM 688 C CA . ARG A 1 89 ? 7.285 -20.391 1.339 1 98.38 89 ARG A CA 1
ATOM 689 C C . ARG A 1 89 ? 6.27 -21.078 0.435 1 98.38 89 ARG A C 1
ATOM 691 O O . ARG A 1 89 ? 6.59 -21.453 -0.695 1 98.38 89 ARG A O 1
ATOM 698 N N . ARG A 1 90 ? 5.098 -21.266 0.947 1 96.62 90 ARG A N 1
ATOM 699 C CA . ARG A 1 90 ? 4.035 -21.922 0.194 1 96.62 90 ARG A CA 1
ATOM 700 C C . ARG A 1 90 ? 3.699 -21.141 -1.073 1 96.62 90 ARG A C 1
ATOM 702 O O . ARG A 1 90 ? 3.648 -21.719 -2.164 1 96.62 90 ARG A O 1
ATOM 709 N N . GLU A 1 91 ? 3.486 -19.812 -0.98 1 97.38 91 GLU A N 1
ATOM 710 C CA . GLU A 1 91 ? 3.08 -18.969 -2.109 1 97.38 91 GLU A CA 1
ATOM 711 C C . GLU A 1 91 ? 4.18 -18.891 -3.162 1 97.38 91 GLU A C 1
ATOM 713 O O . GLU A 1 91 ? 3.898 -18.859 -4.363 1 97.38 91 GLU A O 1
ATOM 718 N N . LEU A 1 92 ? 5.457 -18.766 -2.693 1 98.19 92 LEU A N 1
ATOM 719 C CA . LEU A 1 92 ? 6.562 -18.75 -3.643 1 98.19 92 LEU A CA 1
ATOM 720 C C . LEU A 1 92 ? 6.578 -20.016 -4.488 1 98.19 92 LEU A C 1
ATOM 722 O O . LEU A 1 92 ? 6.691 -19.953 -5.715 1 98.19 92 LEU A O 1
ATOM 726 N N . ARG A 1 93 ? 6.422 -21.141 -3.85 1 97 93 ARG A N 1
ATOM 727 C CA . ARG A 1 93 ? 6.414 -22.422 -4.547 1 97 93 ARG A CA 1
ATOM 728 C C . ARG A 1 93 ? 5.215 -22.531 -5.484 1 97 93 ARG A C 1
ATOM 730 O O . ARG A 1 93 ? 5.359 -22.906 -6.645 1 97 93 ARG A O 1
ATOM 737 N N . GLU A 1 94 ? 4.023 -22.234 -5.043 1 95.56 94 GLU A N 1
ATOM 738 C CA . GLU A 1 94 ? 2.797 -22.375 -5.824 1 95.56 94 GLU A CA 1
ATOM 739 C C . GLU A 1 94 ? 2.832 -21.484 -7.066 1 95.56 94 GLU A C 1
ATOM 741 O O . GLU A 1 94 ? 2.428 -21.922 -8.148 1 95.56 94 GLU A O 1
ATOM 746 N N . GLU A 1 95 ? 3.326 -20.25 -6.902 1 95.69 95 GLU A N 1
ATOM 747 C CA . GLU A 1 95 ? 3.225 -19.281 -7.996 1 95.69 95 GLU A CA 1
ATOM 748 C C . GLU A 1 95 ? 4.402 -19.422 -8.961 1 95.69 95 GLU A C 1
ATOM 750 O O . GLU A 1 95 ? 4.27 -19.141 -10.156 1 95.69 95 GLU A O 1
ATOM 755 N N . THR A 1 96 ? 5.605 -19.812 -8.477 1 96.69 96 THR A N 1
ATOM 756 C CA . THR A 1 96 ? 6.793 -19.656 -9.312 1 96.69 96 THR A CA 1
ATOM 757 C C . THR A 1 96 ? 7.531 -20.984 -9.438 1 96.69 96 THR A C 1
ATOM 759 O O . THR A 1 96 ? 8.43 -21.125 -10.273 1 96.69 96 THR A O 1
ATOM 762 N N . GLY A 1 97 ? 7.137 -22 -8.664 1 96.12 97 GLY A N 1
ATOM 763 C CA . GLY A 1 97 ? 7.863 -23.25 -8.625 1 96.12 97 GLY A CA 1
ATOM 764 C C . GLY A 1 97 ? 9.188 -23.156 -7.898 1 96.12 97 GLY A C 1
ATOM 765 O O . GLY A 1 97 ? 9.922 -24.141 -7.805 1 96.12 97 GLY A O 1
ATOM 766 N N . ALA A 1 98 ? 9.492 -22.016 -7.359 1 97.19 98 ALA A N 1
ATOM 767 C CA . ALA A 1 98 ? 10.773 -21.812 -6.688 1 97.19 98 ALA A CA 1
ATOM 768 C C . ALA A 1 98 ? 10.68 -22.156 -5.207 1 97.19 98 ALA A C 1
ATOM 770 O O . ALA A 1 98 ? 9.641 -21.938 -4.574 1 97.19 98 ALA A O 1
ATOM 771 N N . GLU A 1 99 ? 11.688 -22.734 -4.711 1 97.75 99 GLU A N 1
ATOM 772 C CA . GLU A 1 99 ? 11.914 -22.906 -3.279 1 97.75 99 GLU A CA 1
ATOM 773 C C . GLU A 1 99 ? 13.203 -22.234 -2.832 1 97.75 99 GLU A C 1
ATOM 775 O O . GLU A 1 99 ? 14.172 -22.172 -3.592 1 97.75 99 GLU A O 1
ATOM 780 N N . ALA A 1 100 ? 13.219 -21.703 -1.677 1 98.62 100 ALA A N 1
ATOM 781 C CA . ALA A 1 100 ? 14.391 -21.016 -1.151 1 98.62 100 ALA A CA 1
ATOM 782 C C . ALA A 1 100 ? 14.844 -21.625 0.173 1 98.62 100 ALA A C 1
ATOM 784 O O . ALA A 1 100 ? 14.016 -22.094 0.955 1 98.62 100 ALA A O 1
ATOM 785 N N . THR A 1 101 ? 16.141 -21.547 0.437 1 98.25 101 THR A N 1
ATOM 786 C CA . THR A 1 101 ? 16.641 -22.062 1.707 1 98.25 101 THR A CA 1
ATOM 787 C C . THR A 1 101 ? 17.109 -20.906 2.6 1 98.25 101 THR A C 1
ATOM 789 O O . THR A 1 101 ? 17.344 -21.094 3.793 1 98.25 101 THR A O 1
ATOM 792 N N . ARG A 1 102 ? 17.312 -19.766 2.121 1 98.69 102 ARG A N 1
ATOM 793 C CA . ARG A 1 102 ? 17.672 -18.594 2.898 1 98.69 102 ARG A CA 1
ATOM 794 C C . ARG A 1 102 ? 16.594 -17.531 2.814 1 98.69 102 ARG A C 1
ATOM 796 O O . ARG A 1 102 ? 16.219 -17.094 1.721 1 98.69 102 ARG A O 1
ATOM 803 N N . TRP A 1 103 ? 16.125 -17.188 3.986 1 98.81 103 TRP A N 1
ATOM 804 C CA . TRP A 1 103 ? 15.039 -16.219 4.098 1 98.81 103 TRP A CA 1
ATOM 805 C C . TRP A 1 103 ? 15.422 -15.086 5.047 1 98.81 103 TRP A C 1
ATOM 807 O O . TRP A 1 103 ? 15.969 -15.328 6.125 1 98.81 103 TRP A O 1
ATOM 817 N N . GLN A 1 104 ? 15.195 -13.836 4.645 1 98.69 104 GLN A N 1
ATOM 818 C CA . GLN A 1 104 ? 15.398 -12.656 5.477 1 98.69 104 GLN A CA 1
ATOM 819 C C . GLN A 1 104 ? 14.133 -11.797 5.523 1 98.69 104 GLN A C 1
ATOM 821 O O . GLN A 1 104 ? 13.625 -11.367 4.484 1 98.69 104 GLN A O 1
ATOM 826 N N . PRO A 1 105 ? 13.578 -11.602 6.746 1 98.69 105 PRO A N 1
ATOM 827 C CA . PRO A 1 105 ? 12.445 -10.68 6.84 1 98.69 105 PRO A CA 1
ATOM 828 C C . PRO A 1 105 ? 12.828 -9.25 6.465 1 98.69 105 PRO A C 1
ATOM 830 O O . PRO A 1 105 ? 13.914 -8.781 6.805 1 98.69 105 PRO A O 1
ATOM 833 N N . LEU A 1 106 ? 11.992 -8.609 5.711 1 98.75 106 LEU A N 1
ATOM 834 C CA . LEU A 1 106 ? 12.172 -7.203 5.367 1 98.75 106 LEU A CA 1
ATOM 835 C C . LEU A 1 106 ? 11.195 -6.32 6.145 1 98.75 106 LEU A C 1
ATOM 837 O O . LEU A 1 106 ? 11.141 -5.109 5.93 1 98.75 106 LEU A O 1
ATOM 841 N N . GLY A 1 107 ? 10.398 -6.926 7.074 1 98.31 107 GLY A N 1
ATOM 842 C CA . GLY A 1 107 ? 9.383 -6.211 7.828 1 98.31 107 GLY A CA 1
ATOM 843 C C . GLY A 1 107 ? 8.008 -6.277 7.188 1 98.31 107 GLY A C 1
ATOM 844 O O . GLY A 1 107 ? 7.766 -7.109 6.309 1 98.31 107 GLY A O 1
ATOM 845 N N . ALA A 1 108 ? 7.086 -5.398 7.715 1 98.69 108 ALA A N 1
ATOM 846 C CA . ALA A 1 108 ? 5.711 -5.352 7.227 1 98.69 108 ALA A CA 1
ATOM 847 C C . ALA A 1 108 ? 5.348 -3.955 6.727 1 98.69 108 ALA A C 1
ATOM 849 O O . ALA A 1 108 ? 5.973 -2.969 7.125 1 98.69 108 ALA A O 1
ATOM 850 N N . VAL A 1 109 ? 4.449 -3.92 5.758 1 98.81 109 VAL A N 1
ATOM 851 C CA . VAL A 1 109 ? 3.879 -2.652 5.312 1 98.81 109 VAL A CA 1
ATOM 852 C C . VAL A 1 109 ? 2.359 -2.689 5.457 1 98.81 109 VAL A C 1
ATOM 854 O O . VAL A 1 109 ? 1.744 -3.752 5.336 1 98.81 109 VAL A O 1
ATOM 857 N N . LEU A 1 110 ? 1.822 -1.599 5.824 1 98.88 110 LEU A N 1
ATOM 858 C CA . LEU A 1 110 ? 0.385 -1.345 5.824 1 98.88 110 LEU A CA 1
ATOM 859 C C . LEU A 1 110 ? -0.027 -0.54 4.598 1 98.88 110 LEU A C 1
ATOM 861 O O . LEU A 1 110 ? 0.186 0.674 4.547 1 98.88 110 LEU A O 1
ATOM 865 N N . PRO A 1 111 ? -0.603 -1.187 3.619 1 98.69 111 PRO A N 1
ATOM 866 C CA . PRO A 1 111 ? -0.748 -0.58 2.293 1 98.69 111 PRO A CA 1
ATOM 867 C C . PRO A 1 111 ? -1.646 0.654 2.305 1 98.69 111 PRO A C 1
ATOM 869 O O . PRO A 1 111 ? -1.368 1.632 1.604 1 98.69 111 PRO A O 1
ATOM 872 N N . SER A 1 112 ? -2.719 0.657 2.951 1 98.44 112 SER A N 1
ATOM 873 C CA . SER A 1 112 ? -3.691 1.744 2.99 1 98.44 112 SER A CA 1
ATOM 8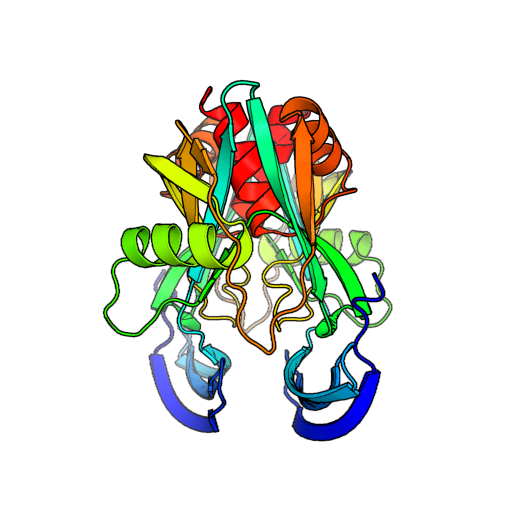74 C C . SER A 1 112 ? -4.402 1.801 4.336 1 98.44 112 SER A C 1
ATOM 876 O O . SER A 1 112 ? -5.598 1.506 4.426 1 98.44 112 SER A O 1
ATOM 878 N N . PRO A 1 113 ? -3.68 2.291 5.344 1 98.31 113 PRO A N 1
ATOM 879 C CA . PRO A 1 113 ? -4.16 2.131 6.719 1 98.31 113 PRO A CA 1
ATOM 880 C C . PRO A 1 113 ? -5.363 3.02 7.031 1 98.31 113 PRO A C 1
ATOM 882 O O . PRO A 1 113 ? -5.949 2.914 8.109 1 98.31 113 PRO A O 1
ATOM 885 N N . GLY A 1 114 ? -5.777 3.875 6.121 1 96.88 114 GLY A N 1
ATOM 886 C CA . GLY A 1 114 ? -6.949 4.707 6.355 1 96.88 114 GLY A CA 1
ATOM 887 C C . GLY A 1 114 ? -8.227 3.906 6.508 1 96.88 114 GLY A C 1
ATOM 888 O O . GLY A 1 114 ? -9.133 4.309 7.238 1 96.88 114 GLY A O 1
ATOM 889 N N . CYS A 1 115 ? -8.32 2.77 5.812 1 97.88 115 CYS A N 1
ATOM 890 C CA . CYS A 1 115 ? -9.555 2.008 5.93 1 97.88 115 CYS A CA 1
ATOM 891 C C . CYS A 1 115 ? -9.328 0.539 5.594 1 97.88 115 CYS A C 1
ATOM 893 O O . CYS A 1 115 ? -10.227 -0.289 5.773 1 97.88 115 CYS A O 1
ATOM 895 N N . TYR A 1 116 ? -8.195 0.202 5.074 1 98.44 116 TYR A N 1
ATOM 896 C CA . TYR A 1 116 ? -7.883 -1.137 4.59 1 98.44 116 TYR A CA 1
ATOM 897 C C . TYR A 1 116 ? -6.977 -1.873 5.566 1 98.44 116 TYR A C 1
ATOM 899 O O . TYR A 1 116 ? -5.789 -1.557 5.68 1 98.44 116 TYR A O 1
ATOM 907 N N . GLY A 1 117 ? -7.492 -2.932 6.211 1 98.44 117 GLY A N 1
ATOM 908 C CA . GLY A 1 117 ? -6.824 -3.605 7.312 1 98.44 117 GLY A CA 1
ATOM 909 C C . GLY A 1 117 ? -5.906 -4.727 6.855 1 98.44 117 GLY A C 1
ATOM 910 O O . G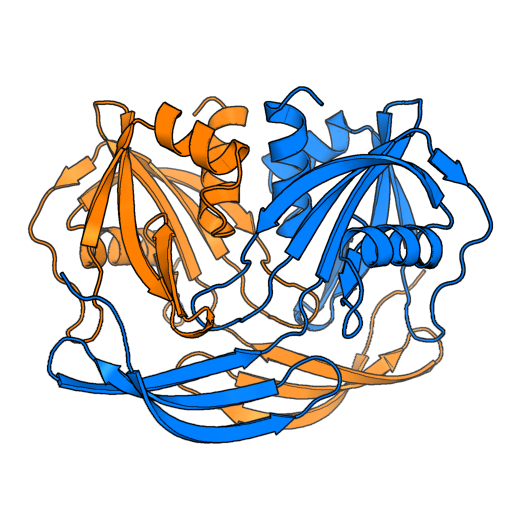LY A 1 117 ? -5.871 -5.793 7.473 1 98.44 117 GLY A O 1
ATOM 911 N N . GLU A 1 118 ? -5.16 -4.574 5.836 1 98.5 118 GLU A N 1
ATOM 912 C CA . GLU A 1 118 ? -4.191 -5.559 5.367 1 98.5 118 GLU A CA 1
ATOM 913 C C . GLU A 1 118 ? -2.812 -5.309 5.969 1 98.5 118 GLU A C 1
ATOM 915 O O . GLU A 1 118 ? -2.33 -4.176 5.984 1 98.5 118 GLU A O 1
ATOM 920 N N . VAL A 1 119 ? -2.201 -6.336 6.527 1 98.56 119 VAL A N 1
ATOM 921 C CA . VAL A 1 119 ? -0.788 -6.344 6.891 1 98.56 119 VAL A CA 1
ATOM 922 C C . VAL A 1 119 ? -0.009 -7.227 5.918 1 98.56 119 VAL A C 1
ATOM 924 O O . VAL A 1 119 ? -0.28 -8.43 5.809 1 98.56 119 VAL A O 1
ATOM 927 N N . LEU A 1 120 ? 0.957 -6.668 5.164 1 98.75 120 LEU A N 1
ATOM 928 C CA . LEU A 1 120 ? 1.761 -7.41 4.199 1 98.75 120 LEU A CA 1
ATOM 929 C C . LEU A 1 120 ? 3.172 -7.637 4.73 1 98.75 120 LEU A C 1
ATOM 931 O O . LEU A 1 120 ? 3.945 -6.691 4.879 1 98.75 120 LEU A O 1
ATOM 935 N N . HIS A 1 121 ? 3.475 -8.836 5.023 1 98.88 121 HIS A N 1
ATOM 936 C CA . HIS A 1 121 ? 4.816 -9.203 5.461 1 98.88 121 HIS A CA 1
ATOM 937 C C . HIS A 1 121 ? 5.734 -9.461 4.27 1 98.88 121 HIS A C 1
ATOM 939 O O . HIS A 1 121 ? 5.406 -10.258 3.391 1 98.88 121 HIS A O 1
ATOM 945 N N . LEU A 1 122 ? 6.875 -8.812 4.246 1 98.94 122 LEU A N 1
ATOM 946 C CA . LEU A 1 122 ? 7.789 -8.891 3.109 1 98.94 122 LEU A CA 1
ATOM 947 C C . LEU A 1 122 ? 9.023 -9.703 3.463 1 98.94 122 LEU A C 1
ATOM 949 O O . LEU A 1 122 ? 9.531 -9.617 4.582 1 98.94 122 LEU A O 1
ATOM 953 N N . TYR A 1 123 ? 9.523 -10.461 2.504 1 98.94 123 TYR A N 1
ATOM 954 C CA . TYR A 1 123 ? 10.695 -11.297 2.701 1 98.94 123 TYR A CA 1
ATOM 955 C C . TYR A 1 123 ? 11.641 -11.211 1.504 1 98.94 123 TYR A C 1
ATOM 957 O O . TYR A 1 123 ? 11.188 -11.031 0.368 1 98.94 123 TYR A O 1
ATOM 965 N N . LEU A 1 124 ? 12.898 -11.305 1.779 1 98.94 124 LEU A N 1
ATOM 966 C CA . LEU A 1 124 ? 13.914 -11.625 0.787 1 98.94 124 LEU A CA 1
ATOM 967 C C . LEU A 1 124 ? 14.258 -13.117 0.819 1 98.94 124 LEU A C 1
ATOM 969 O O . LEU A 1 124 ? 14.5 -13.68 1.889 1 98.94 124 LEU A O 1
ATOM 973 N N . ALA A 1 125 ? 14.164 -13.734 -0.301 1 98.94 125 ALA A N 1
ATOM 974 C CA . ALA A 1 125 ? 14.477 -15.156 -0.414 1 98.94 125 ALA A CA 1
ATOM 975 C C . ALA A 1 125 ? 15.664 -15.383 -1.337 1 98.94 125 ALA A C 1
ATOM 977 O O . ALA A 1 125 ? 15.758 -14.781 -2.408 1 98.94 125 ALA A O 1
ATOM 978 N N . ARG A 1 126 ? 16.594 -16.266 -0.972 1 98.69 126 ARG A N 1
ATOM 979 C CA . ARG A 1 126 ? 17.781 -16.594 -1.747 1 98.69 126 ARG A CA 1
ATOM 980 C C . ARG A 1 126 ? 18.062 -18.094 -1.716 1 98.69 126 ARG A C 1
ATOM 982 O O . ARG A 1 126 ? 17.344 -18.844 -1.053 1 98.69 126 ARG A O 1
ATOM 989 N N . ASP A 1 127 ? 19.109 -18.484 -2.475 1 98.56 127 ASP A N 1
ATOM 990 C CA . ASP A 1 127 ? 19.469 -19.891 -2.617 1 98.56 127 ASP A CA 1
ATOM 991 C C . ASP A 1 127 ? 18.281 -20.703 -3.15 1 98.56 127 ASP A C 1
ATOM 993 O O . ASP A 1 127 ? 17.859 -21.672 -2.525 1 98.56 127 ASP A O 1
ATOM 997 N N . LEU A 1 128 ? 17.891 -20.297 -4.281 1 98.44 128 LEU A N 1
ATOM 998 C CA . LEU A 1 128 ? 16.672 -20.812 -4.902 1 98.44 128 LEU A CA 1
ATOM 999 C C . LEU A 1 128 ? 16.953 -22.125 -5.633 1 98.44 128 LEU A C 1
ATOM 1001 O O . LEU A 1 128 ? 18.016 -22.297 -6.227 1 98.44 128 LEU A O 1
ATOM 1005 N N . THR A 1 129 ? 16.016 -22.969 -5.566 1 97.44 129 THR A N 1
ATOM 1006 C CA . THR A 1 129 ? 15.883 -24.109 -6.457 1 97.44 129 THR A CA 1
ATOM 1007 C C . THR A 1 129 ? 14.523 -24.109 -7.148 1 97.44 129 THR A C 1
ATOM 1009 O O . THR A 1 129 ? 13.57 -23.516 -6.648 1 97.44 129 THR A O 1
ATOM 1012 N N . PHE A 1 130 ? 14.539 -24.703 -8.289 1 92.69 130 PHE A N 1
ATOM 1013 C CA . PHE A 1 130 ? 13.32 -24.594 -9.086 1 92.69 130 PHE A CA 1
ATOM 1014 C C . PHE A 1 130 ? 12.742 -25.984 -9.367 1 92.69 130 PHE A C 1
ATOM 1016 O O . PHE A 1 130 ? 13.492 -26.922 -9.656 1 92.69 130 PHE A O 1
ATOM 1023 N N . GLY A 1 131 ? 11.484 -26.031 -9.047 1 85.06 131 GLY A N 1
ATOM 1024 C CA . GLY A 1 131 ? 10.695 -27.203 -9.414 1 85.06 131 GLY A CA 1
ATOM 1025 C C . GLY A 1 131 ? 9.477 -26.859 -10.25 1 85.06 131 GLY A C 1
ATOM 1026 O O . GLY A 1 131 ? 9.492 -25.875 -11.008 1 85.06 131 GLY A O 1
ATOM 1027 N N . ALA A 1 132 ? 8.5 -27.797 -10.281 1 80.06 132 ALA A N 1
ATOM 1028 C CA . ALA A 1 132 ? 7.293 -27.578 -11.078 1 80.06 132 ALA A CA 1
ATOM 1029 C C . ALA A 1 132 ? 6.402 -26.516 -10.445 1 80.06 132 ALA A C 1
ATOM 1031 O O . ALA A 1 132 ? 6.336 -26.391 -9.219 1 80.06 132 ALA A O 1
ATOM 1032 N N . THR A 1 133 ? 5.805 -25.625 -11.328 1 74.44 133 THR A N 1
ATOM 1033 C CA . THR A 1 133 ? 4.812 -24.656 -10.859 1 74.44 133 THR A CA 1
ATOM 1034 C C . THR A 1 133 ? 3.453 -25.328 -10.68 1 74.44 133 THR A C 1
ATOM 1036 O O . THR A 1 133 ? 3.062 -26.172 -11.492 1 74.44 133 THR A O 1
ATOM 1039 N N . HIS A 1 134 ? 2.758 -25.016 -9.578 1 76.38 134 HIS A N 1
ATOM 1040 C CA . HIS A 1 134 ? 1.419 -25.531 -9.32 1 76.38 134 HIS A CA 1
ATOM 1041 C C . HIS A 1 134 ? 0.465 -24.406 -8.914 1 76.38 134 HIS A C 1
ATOM 1043 O O . HIS A 1 134 ? 0.009 -24.359 -7.773 1 76.38 134 HIS A O 1
ATOM 1049 N N . PRO A 1 135 ? 0.155 -23.562 -9.93 1 71.31 135 PRO A N 1
ATOM 1050 C CA . PRO A 1 135 ? -0.819 -22.531 -9.578 1 71.31 135 PRO A CA 1
ATOM 1051 C C . PRO A 1 135 ? -2.227 -23.094 -9.375 1 71.31 135 PRO A C 1
ATOM 1053 O O . PRO A 1 135 ? -2.545 -24.172 -9.883 1 71.31 135 PRO A O 1
ATOM 1056 N N . ASP A 1 136 ? -2.939 -22.422 -8.516 1 68.88 136 ASP A N 1
ATOM 1057 C CA . ASP A 1 136 ? -4.34 -22.812 -8.367 1 68.88 136 ASP A CA 1
ATOM 1058 C C . ASP A 1 136 ? -5.09 -22.672 -9.688 1 68.88 136 ASP A C 1
ATOM 1060 O O . ASP A 1 136 ? -4.676 -21.922 -10.57 1 68.88 136 ASP A O 1
ATOM 1064 N N . ALA A 1 137 ? -6.113 -23.438 -9.836 1 69.06 137 ALA A N 1
ATOM 1065 C CA . ALA A 1 137 ? -6.895 -23.531 -11.07 1 69.06 137 ALA A CA 1
ATOM 1066 C C . ALA A 1 137 ? -7.395 -22.156 -11.516 1 69.06 137 ALA A C 1
ATOM 1068 O O . ALA A 1 137 ? -7.617 -21.938 -12.711 1 69.06 137 ALA A O 1
ATOM 1069 N N . ASP A 1 138 ? -7.461 -21.234 -10.602 1 71.19 138 ASP A N 1
ATOM 1070 C CA . ASP A 1 138 ? -8.047 -19.938 -10.969 1 71.19 138 ASP A CA 1
ATOM 1071 C C . ASP A 1 138 ? -6.988 -18.844 -10.961 1 71.19 138 ASP A C 1
ATOM 1073 O O . ASP A 1 138 ? -7.316 -17.656 -11.086 1 71.19 138 ASP A O 1
ATOM 1077 N N . GLU A 1 139 ? -5.902 -19.219 -10.773 1 77.69 139 GLU A N 1
ATOM 1078 C CA . GLU A 1 139 ? -4.824 -18.234 -10.758 1 77.69 139 GLU A CA 1
ATOM 1079 C C . GLU A 1 139 ? -4.035 -18.25 -12.062 1 77.69 139 GLU A C 1
ATOM 1081 O O . GLU A 1 139 ? -3.406 -19.266 -12.398 1 77.69 139 GLU A O 1
ATOM 1086 N N . PHE A 1 140 ? -4.176 -17.188 -12.781 1 88.25 140 PHE A N 1
ATOM 1087 C CA . PHE A 1 140 ? -3.451 -17.047 -14.039 1 88.25 140 PHE A CA 1
ATOM 1088 C C . PHE A 1 140 ? -2.342 -16 -13.906 1 88.25 140 PHE A C 1
ATOM 1090 O O . PHE A 1 140 ? -2.611 -14.828 -13.648 1 88.25 140 PHE A O 1
ATOM 1097 N N . LEU A 1 141 ? -1.175 -16.469 -13.914 1 92.69 141 LEU A N 1
ATOM 1098 C CA . LEU A 1 141 ? -0.004 -15.594 -13.891 1 92.69 141 LEU A CA 1
ATOM 1099 C C . LEU A 1 141 ? 1.133 -16.188 -14.711 1 92.69 141 LEU A C 1
ATOM 1101 O O . LEU A 1 141 ? 1.11 -17.375 -15.039 1 92.69 141 LEU A O 1
ATOM 1105 N N . GLN A 1 142 ? 1.996 -15.32 -15.188 1 94.81 142 GLN A N 1
ATOM 1106 C CA . GLN A 1 142 ? 3.215 -15.719 -15.883 1 94.81 142 GLN A CA 1
ATOM 1107 C C . GLN A 1 142 ? 4.457 -15.367 -15.062 1 94.81 142 GLN A C 1
ATOM 1109 O O . GLN A 1 142 ? 4.602 -14.234 -14.602 1 94.81 142 GLN A O 1
ATOM 1114 N N . VAL A 1 143 ? 5.316 -16.344 -14.945 1 96.25 143 VAL A N 1
ATOM 1115 C CA . VAL A 1 143 ? 6.551 -16.094 -14.211 1 96.25 143 VAL A CA 1
ATOM 1116 C C . VAL A 1 143 ? 7.543 -15.344 -15.094 1 96.25 143 VAL A C 1
ATOM 1118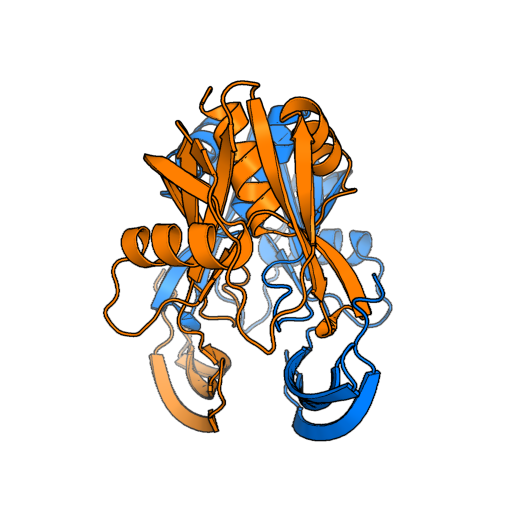 O O . VAL A 1 143 ? 7.672 -15.641 -16.281 1 96.25 143 VAL A O 1
ATOM 1121 N N . ARG A 1 144 ? 8.227 -14.336 -14.562 1 97.19 144 ARG A N 1
ATOM 1122 C CA . ARG A 1 144 ? 9.25 -13.539 -15.227 1 97.19 144 ARG A CA 1
ATOM 1123 C C . ARG A 1 144 ? 10.523 -13.477 -14.398 1 97.19 144 ARG A C 1
ATOM 1125 O O . ARG A 1 144 ? 10.5 -13.719 -13.188 1 97.19 144 ARG A O 1
ATOM 1132 N N . ARG A 1 145 ? 11.531 -13.281 -15.07 1 97.75 145 ARG A N 1
ATOM 1133 C CA . ARG A 1 145 ? 12.828 -13.086 -14.438 1 97.75 145 ARG A CA 1
ATOM 1134 C C . ARG A 1 145 ? 13.492 -11.805 -14.938 1 97.75 145 ARG A C 1
ATOM 1136 O O . ARG A 1 145 ? 13.547 -11.555 -16.141 1 97.75 145 ARG A O 1
ATOM 1143 N N . LEU A 1 146 ? 13.906 -10.953 -14.016 1 98.5 146 LEU A N 1
ATOM 1144 C CA . LEU A 1 146 ? 14.586 -9.703 -14.344 1 98.5 146 LEU A CA 1
ATOM 1145 C C . LEU A 1 146 ? 15.828 -9.516 -13.477 1 98.5 146 LEU A C 1
ATOM 1147 O O . LEU A 1 146 ? 15.805 -9.812 -12.281 1 98.5 146 LEU A O 1
ATOM 1151 N N . PRO A 1 147 ? 16.953 -9.031 -14.125 1 98.81 147 PRO A N 1
ATOM 1152 C CA . PRO A 1 147 ? 18.047 -8.609 -13.234 1 98.81 147 PRO A CA 1
ATOM 1153 C C . PRO A 1 147 ? 17.578 -7.629 -12.164 1 98.81 147 PRO A C 1
ATOM 1155 O O . PRO A 1 147 ? 16.766 -6.75 -12.43 1 98.81 147 PRO A O 1
ATOM 1158 N N . PHE A 1 148 ? 18.141 -7.836 -10.961 1 98.88 148 PHE A N 1
ATOM 1159 C CA . PHE A 1 148 ? 17.734 -7.012 -9.828 1 98.88 148 PHE A CA 1
ATOM 1160 C C . PHE A 1 148 ? 17.906 -5.531 -10.156 1 98.88 148 PHE A C 1
ATOM 1162 O O . PHE A 1 148 ? 17.016 -4.723 -9.852 1 98.88 148 PHE A O 1
ATOM 1169 N N . ASP A 1 149 ? 19 -5.164 -10.75 1 98.75 149 ASP A N 1
ATOM 1170 C CA . ASP A 1 149 ? 19.266 -3.76 -11.039 1 98.75 149 ASP A CA 1
ATOM 1171 C C . ASP A 1 149 ? 18.234 -3.197 -12.016 1 98.75 149 ASP A C 1
ATOM 1173 O O . ASP A 1 149 ? 17.859 -2.025 -11.922 1 98.75 149 ASP A O 1
ATOM 1177 N N . THR A 1 150 ? 17.797 -4.012 -12.992 1 98.88 150 THR A N 1
ATOM 1178 C CA . THR A 1 150 ? 16.75 -3.605 -13.922 1 98.88 150 THR A CA 1
ATOM 1179 C C . THR A 1 150 ? 15.43 -3.396 -13.18 1 98.88 150 THR A C 1
ATOM 1181 O O . THR A 1 150 ? 14.727 -2.41 -13.414 1 98.88 150 THR A O 1
ATOM 1184 N N . LEU A 1 151 ? 15.094 -4.332 -12.281 1 98.94 151 LEU A N 1
ATOM 1185 C CA . LEU A 1 151 ? 13.891 -4.223 -11.469 1 98.94 151 LEU A CA 1
ATOM 1186 C C . LEU A 1 151 ? 13.922 -2.959 -10.609 1 98.94 151 LEU A C 1
ATOM 1188 O O . LEU A 1 151 ? 12.93 -2.23 -10.539 1 98.94 151 LEU A O 1
ATOM 1192 N N . LEU A 1 152 ? 15.078 -2.713 -9.969 1 98.94 152 LEU A N 1
ATOM 1193 C CA . LEU A 1 152 ? 15.266 -1.518 -9.156 1 98.94 152 LEU A CA 1
ATOM 1194 C C . LEU A 1 152 ? 15.023 -0.257 -9.977 1 98.94 152 LEU A C 1
ATOM 1196 O O . LEU A 1 152 ? 14.312 0.648 -9.547 1 98.94 152 LEU A O 1
ATOM 1200 N N . ALA A 1 153 ? 15.602 -0.184 -11.164 1 98.88 153 ALA A N 1
ATOM 1201 C CA . ALA A 1 153 ? 15.453 0.976 -12.039 1 98.88 153 ALA A CA 1
ATOM 1202 C C . ALA A 1 153 ? 13.984 1.201 -12.406 1 98.88 153 ALA A C 1
ATOM 1204 O O . ALA A 1 153 ? 13.523 2.344 -12.477 1 98.88 153 ALA A O 1
ATOM 1205 N N . ARG A 1 154 ? 13.242 0.16 -12.633 1 98.88 154 ARG A N 1
ATOM 1206 C CA . ARG A 1 154 ? 11.844 0.261 -13.016 1 98.88 154 ARG A CA 1
ATOM 1207 C C . ARG A 1 154 ? 10.977 0.685 -11.836 1 98.88 154 ARG A C 1
ATOM 1209 O O . ARG A 1 154 ? 9.961 1.363 -12.008 1 98.88 154 ARG A O 1
ATOM 1216 N N . CYS A 1 155 ? 11.367 0.27 -10.609 1 98.88 155 CYS A N 1
ATOM 1217 C CA . CYS A 1 155 ? 10.695 0.771 -9.414 1 98.88 155 CYS A CA 1
ATOM 1218 C C . CYS A 1 155 ? 10.953 2.262 -9.227 1 98.88 155 CYS A C 1
ATOM 1220 O O . CYS A 1 155 ? 10.031 3.021 -8.922 1 98.88 155 CYS A O 1
ATOM 1222 N N . LEU A 1 156 ? 12.188 2.68 -9.484 1 98.88 156 LEU A N 1
ATOM 1223 C CA . LEU A 1 156 ? 12.578 4.07 -9.266 1 98.88 156 LEU A CA 1
ATOM 1224 C C . LEU A 1 156 ? 11.961 4.977 -10.328 1 98.88 156 LEU A C 1
ATOM 1226 O O . LEU A 1 156 ? 11.594 6.117 -10.031 1 98.88 156 LEU A O 1
ATOM 1230 N N . SER A 1 157 ? 11.781 4.512 -11.57 1 98.38 157 SER A N 1
ATOM 1231 C CA . SER A 1 157 ? 11.234 5.312 -12.656 1 98.38 157 SER A CA 1
ATOM 1232 C C . SER A 1 157 ? 9.711 5.406 -12.57 1 98.38 157 SER A C 1
ATOM 1234 O O . SER A 1 157 ? 9.094 6.25 -13.227 1 98.38 157 SER A O 1
ATOM 1236 N N . GLY A 1 158 ? 9.125 4.5 -11.82 1 98.31 158 GLY A N 1
ATOM 1237 C CA . GLY A 1 158 ? 7.672 4.48 -11.719 1 98.31 158 GLY A CA 1
ATOM 1238 C C . GLY A 1 158 ? 7.02 3.543 -12.719 1 98.31 158 GLY A C 1
ATOM 1239 O O . GLY A 1 158 ? 5.793 3.465 -12.797 1 98.31 158 GLY A O 1
ATOM 1240 N N . GLU A 1 159 ? 7.805 2.838 -13.477 1 98.5 159 GLU A N 1
ATOM 1241 C CA . GLU A 1 159 ? 7.25 1.829 -14.375 1 98.5 159 GLU A CA 1
ATOM 1242 C C . GLU A 1 159 ? 6.605 0.689 -13.594 1 98.5 159 GLU A C 1
ATOM 1244 O O . GLU A 1 159 ? 5.602 0.12 -14.031 1 98.5 159 GLU A O 1
ATOM 1249 N N . ILE A 1 160 ? 7.188 0.267 -12.539 1 98.69 160 ILE A N 1
ATOM 1250 C CA . ILE A 1 160 ? 6.562 -0.654 -11.594 1 98.69 160 ILE A CA 1
ATOM 1251 C C . ILE A 1 160 ? 5.906 0.133 -10.461 1 98.69 160 ILE A C 1
ATOM 1253 O O . ILE A 1 160 ? 6.578 0.888 -9.75 1 98.69 160 ILE A O 1
ATOM 1257 N N . GLU A 1 161 ? 4.609 -0.109 -10.336 1 98.75 161 GLU A N 1
ATOM 1258 C CA . GLU A 1 161 ? 3.842 0.693 -9.391 1 98.75 161 GLU A CA 1
ATOM 1259 C C . GLU A 1 161 ? 3.332 -0.16 -8.234 1 98.75 161 GLU A C 1
ATOM 1261 O O . GLU A 1 161 ? 2.871 0.37 -7.219 1 98.75 161 GLU A O 1
ATOM 1266 N N . ASP A 1 162 ? 3.383 -1.46 -8.352 1 98.88 162 ASP A N 1
ATOM 1267 C CA . ASP A 1 162 ? 2.877 -2.336 -7.301 1 98.88 162 ASP A CA 1
ATOM 1268 C C . ASP A 1 162 ? 3.562 -2.047 -5.969 1 98.88 162 ASP A C 1
ATOM 1270 O O . ASP A 1 162 ? 4.781 -2.203 -5.844 1 98.88 162 ASP A O 1
ATOM 1274 N N . GLY A 1 163 ? 2.783 -1.758 -4.938 1 98.81 163 GLY A N 1
ATOM 1275 C CA . GLY A 1 163 ? 3.301 -1.232 -3.686 1 98.81 163 GLY A CA 1
ATOM 1276 C C . GLY A 1 163 ? 4.258 -2.182 -2.992 1 98.81 163 GLY A C 1
ATOM 1277 O O . GLY A 1 163 ? 5.328 -1.77 -2.539 1 98.81 163 GLY A O 1
ATOM 1278 N N . LYS A 1 164 ? 3.834 -3.406 -2.836 1 98.88 164 LYS A N 1
ATOM 1279 C CA . LYS A 1 164 ? 4.684 -4.363 -2.137 1 98.88 164 LYS A CA 1
ATOM 1280 C C . LYS A 1 164 ? 6.004 -4.57 -2.877 1 98.88 164 LYS A C 1
ATOM 1282 O O . LYS A 1 164 ? 7.051 -4.75 -2.252 1 98.88 164 LYS A O 1
ATOM 1287 N N . THR A 1 165 ? 5.957 -4.613 -4.238 1 98.94 165 THR A N 1
ATOM 1288 C CA . THR A 1 165 ? 7.172 -4.758 -5.031 1 98.94 165 THR A CA 1
ATOM 1289 C C . THR A 1 165 ? 8.109 -3.574 -4.805 1 98.94 165 THR A C 1
ATOM 1291 O O . THR A 1 165 ? 9.297 -3.758 -4.523 1 98.94 165 THR A O 1
ATOM 1294 N N . VAL A 1 166 ? 7.57 -2.381 -4.895 1 98.94 166 VAL A N 1
ATOM 1295 C CA . VAL A 1 166 ? 8.352 -1.163 -4.715 1 98.94 166 VAL A CA 1
ATOM 1296 C C . VAL A 1 166 ? 8.992 -1.159 -3.33 1 98.94 166 VAL A C 1
ATOM 1298 O O . VAL A 1 166 ? 10.203 -0.947 -3.197 1 98.94 166 VAL A O 1
ATOM 1301 N N . ALA A 1 167 ? 8.242 -1.439 -2.301 1 98.94 167 ALA A N 1
ATOM 1302 C CA . ALA A 1 167 ? 8.742 -1.417 -0.93 1 98.94 167 ALA A CA 1
ATOM 1303 C C . ALA A 1 167 ? 9.852 -2.449 -0.735 1 98.94 167 ALA A C 1
ATOM 1305 O O . ALA A 1 167 ? 10.914 -2.135 -0.187 1 98.94 167 ALA A O 1
ATOM 1306 N N . ALA A 1 168 ? 9.625 -3.705 -1.173 1 98.94 168 ALA A N 1
ATOM 1307 C CA . ALA A 1 168 ? 10.586 -4.789 -0.962 1 98.94 168 ALA A CA 1
ATOM 1308 C C . ALA A 1 168 ? 11.898 -4.516 -1.692 1 98.94 168 ALA A C 1
ATOM 1310 O O . ALA A 1 168 ? 12.977 -4.684 -1.123 1 98.94 168 ALA A O 1
ATOM 1311 N N . VAL A 1 169 ? 11.797 -4.078 -2.908 1 98.94 169 VAL A N 1
ATOM 1312 C CA . VAL A 1 169 ? 12.961 -3.875 -3.758 1 98.94 169 VAL A CA 1
ATOM 1313 C C . VAL A 1 169 ? 13.797 -2.717 -3.221 1 98.94 169 VAL A C 1
ATOM 1315 O O . VAL A 1 169 ? 15.016 -2.842 -3.061 1 98.94 169 VAL A O 1
ATOM 1318 N N . LEU A 1 170 ? 13.141 -1.591 -2.953 1 98.94 170 LEU A N 1
ATOM 1319 C CA . LEU A 1 170 ? 13.875 -0.419 -2.48 1 98.94 170 LEU A CA 1
ATOM 1320 C C . LEU A 1 170 ? 14.516 -0.687 -1.123 1 98.94 170 LEU A C 1
ATOM 1322 O O . LEU A 1 170 ? 15.648 -0.274 -0.874 1 98.94 170 LEU A O 1
ATOM 1326 N N . LYS A 1 171 ? 13.758 -1.35 -0.254 1 98.88 171 LYS A N 1
ATOM 1327 C CA . LYS A 1 171 ? 14.289 -1.663 1.069 1 98.88 171 LYS A CA 1
ATOM 1328 C C . LYS A 1 171 ? 15.5 -2.59 0.971 1 98.88 171 LYS A C 1
ATOM 1330 O O . LYS A 1 171 ? 16.516 -2.357 1.617 1 98.88 171 LYS A O 1
ATOM 1335 N N . ALA A 1 172 ? 15.391 -3.656 0.181 1 98.81 172 ALA A N 1
ATOM 1336 C CA . ALA A 1 172 ? 16.5 -4.59 0.005 1 98.81 172 ALA A CA 1
ATOM 1337 C C . ALA A 1 172 ? 17.75 -3.869 -0.49 1 98.81 172 ALA A C 1
ATOM 1339 O O . ALA A 1 172 ? 18.859 -4.125 -0.007 1 98.81 172 ALA A O 1
ATOM 1340 N N . LYS A 1 173 ? 17.578 -2.979 -1.455 1 98.88 173 LYS A N 1
ATOM 1341 C CA . LYS A 1 173 ? 18.703 -2.217 -1.989 1 98.88 173 LYS A CA 1
ATOM 1342 C C . LYS A 1 173 ? 19.375 -1.392 -0.897 1 98.88 173 LYS A C 1
ATOM 1344 O O . LYS A 1 173 ? 20.609 -1.422 -0.755 1 98.88 173 LYS A O 1
ATOM 1349 N N . LEU A 1 174 ? 18.609 -0.667 -0.122 1 98.81 174 LEU A N 1
ATOM 1350 C CA . LEU A 1 174 ? 19.141 0.257 0.866 1 98.81 174 LEU A CA 1
ATOM 1351 C C . LEU A 1 174 ? 19.766 -0.501 2.031 1 98.81 174 LEU A C 1
ATOM 1353 O O . LEU A 1 174 ? 20.672 0.009 2.695 1 98.81 174 LEU A O 1
ATOM 1357 N N . LEU A 1 175 ? 19.297 -1.71 2.287 1 98.12 175 LEU A N 1
ATOM 1358 C CA . LEU A 1 175 ? 19.859 -2.535 3.354 1 98.12 175 LEU A CA 1
ATOM 1359 C C . LEU A 1 175 ? 21.109 -3.273 2.877 1 98.12 175 LEU A C 1
ATOM 1361 O O . LEU A 1 175 ? 21.781 -3.924 3.67 1 98.12 175 LEU A O 1
ATOM 1365 N N . GLY A 1 176 ? 21.453 -3.172 1.603 1 97.06 176 GLY A N 1
ATOM 1366 C CA . GLY A 1 176 ? 22.641 -3.812 1.059 1 97.06 176 GLY A CA 1
ATOM 1367 C C . GLY A 1 176 ? 22.516 -5.324 0.975 1 97.06 176 GLY A C 1
ATOM 1368 O O . GLY A 1 176 ? 23.484 -6.043 1.209 1 97.06 176 GLY A O 1
ATOM 1369 N N . LEU A 1 177 ? 21.297 -5.707 0.792 1 91.62 177 LEU A N 1
ATOM 1370 C CA . LEU A 1 177 ? 21.047 -7.145 0.764 1 91.62 177 LEU A CA 1
ATOM 1371 C C . LEU A 1 177 ? 21.094 -7.676 -0.665 1 91.62 177 LEU A C 1
ATOM 1373 O O . LEU A 1 177 ? 20.812 -6.945 -1.614 1 91.62 177 LEU A O 1
ATOM 1377 N N . MET B 1 1 ? 0.477 -14.914 -23.562 1 70.5 1 MET B N 1
ATOM 1378 C CA . MET B 1 1 ? -0.711 -15.484 -22.938 1 70.5 1 MET B CA 1
ATOM 1379 C C . MET B 1 1 ? -1.685 -14.383 -22.516 1 70.5 1 MET B C 1
ATOM 1381 O O . MET B 1 1 ? -1.266 -13.297 -22.125 1 70.5 1 MET B O 1
ATOM 1385 N N . ASN B 1 2 ? -2.9 -14.422 -22.969 1 82.38 2 ASN B N 1
ATOM 1386 C CA . ASN B 1 2 ? -3.953 -13.484 -22.594 1 82.38 2 ASN B CA 1
ATOM 1387 C C . ASN B 1 2 ? -4.348 -13.625 -21.141 1 82.38 2 ASN B C 1
ATOM 1389 O O . ASN B 1 2 ? -4.914 -14.648 -20.734 1 82.38 2 ASN B O 1
ATOM 1393 N N . LEU B 1 3 ? -4.004 -12.734 -20.25 1 91.25 3 LEU B N 1
ATOM 1394 C CA . LEU B 1 3 ? -4.246 -12.82 -18.812 1 91.25 3 LEU B CA 1
ATOM 1395 C C . LEU B 1 3 ? -5.512 -12.062 -18.438 1 91.25 3 LEU B C 1
ATOM 1397 O O . LEU B 1 3 ? -5.934 -12.094 -17.281 1 91.25 3 LEU B O 1
ATOM 1401 N N . THR B 1 4 ? -6.16 -11.523 -19.438 1 93.19 4 THR B N 1
ATOM 1402 C CA . THR B 1 4 ? -7.203 -10.555 -19.141 1 93.19 4 THR B CA 1
ATOM 1403 C C . THR B 1 4 ? -8.477 -11.258 -18.672 1 93.19 4 THR B C 1
ATOM 1405 O O . THR B 1 4 ? -8.766 -12.375 -19.094 1 93.19 4 THR B O 1
ATOM 1408 N N . GLU B 1 5 ? -9.156 -10.641 -17.766 1 95.31 5 GLU B N 1
ATOM 1409 C CA . GLU B 1 5 ? -10.484 -11.031 -17.312 1 95.31 5 GLU B CA 1
ATOM 1410 C C . GLU B 1 5 ? -11.547 -10.062 -17.812 1 95.31 5 GLU B C 1
ATOM 1412 O O . GLU B 1 5 ? -11.32 -8.852 -17.859 1 95.31 5 GLU B O 1
ATOM 1417 N N . GLN B 1 6 ? -12.68 -10.625 -18.172 1 95.69 6 GLN B N 1
ATOM 1418 C CA . GLN B 1 6 ? -13.75 -9.789 -18.703 1 95.69 6 GLN B CA 1
ATOM 1419 C C . GLN B 1 6 ? -14.945 -9.758 -17.766 1 95.69 6 GLN B C 1
ATOM 1421 O O . GLN B 1 6 ? -15.344 -10.797 -17.234 1 95.69 6 GLN B O 1
ATOM 1426 N N . LEU B 1 7 ? 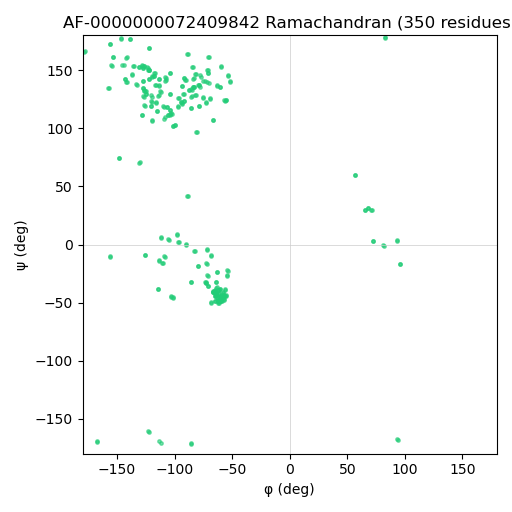-15.5 -8.617 -17.562 1 97.62 7 LEU B N 1
ATOM 1427 C CA . LEU B 1 7 ? -16.672 -8.461 -16.719 1 97.62 7 LEU B CA 1
ATOM 1428 C C . LEU B 1 7 ? -17.906 -9.102 -17.375 1 97.62 7 LEU B C 1
ATOM 1430 O O . LEU B 1 7 ? -18.188 -8.844 -18.547 1 97.62 7 LEU B O 1
ATOM 1434 N N . LEU B 1 8 ? -18.562 -9.992 -16.656 1 98.31 8 LEU B N 1
ATOM 1435 C CA . LEU B 1 8 ? -19.797 -10.594 -17.109 1 98.31 8 LEU B CA 1
ATOM 1436 C C . LEU B 1 8 ? -21 -9.938 -16.438 1 98.31 8 LEU B C 1
ATOM 1438 O O . LEU B 1 8 ? -22.016 -9.664 -17.094 1 98.31 8 LEU B O 1
ATOM 1442 N N . SER B 1 9 ? -20.922 -9.758 -15.148 1 98.56 9 SER B N 1
ATOM 1443 C CA . SER B 1 9 ? -21.969 -9.094 -14.375 1 98.56 9 SER B CA 1
ATOM 1444 C C . SER B 1 9 ? -21.406 -8.477 -13.102 1 98.56 9 SER B C 1
ATOM 1446 O O . SER B 1 9 ? -20.344 -8.875 -12.625 1 98.56 9 SER B O 1
ATOM 1448 N N . ARG B 1 10 ? -22.094 -7.48 -12.68 1 98.62 10 ARG B N 1
ATOM 1449 C CA . ARG B 1 10 ? -21.656 -6.766 -11.484 1 98.62 10 ARG B CA 1
ATOM 1450 C C . ARG B 1 10 ? -22.766 -6.711 -10.445 1 98.62 10 ARG B C 1
ATOM 1452 O O . ARG B 1 10 ? -23.922 -6.445 -10.773 1 98.62 10 ARG B O 1
ATOM 1459 N N . ARG B 1 11 ? -22.453 -7.031 -9.188 1 98.56 11 ARG B N 1
ATOM 1460 C CA . ARG B 1 11 ? -23.328 -6.816 -8.039 1 98.56 11 ARG B CA 1
ATOM 1461 C C . ARG B 1 11 ? -22.781 -5.703 -7.145 1 98.56 11 ARG B C 1
ATOM 1463 O O . ARG B 1 11 ? -21.688 -5.816 -6.598 1 98.56 11 ARG B O 1
ATOM 1470 N N . GLU B 1 12 ? -23.578 -4.598 -6.969 1 98.5 12 GLU B N 1
ATOM 1471 C CA . GLU B 1 12 ? -23.203 -3.52 -6.059 1 98.5 12 GLU B CA 1
ATOM 1472 C C . GLU B 1 12 ? -23.422 -3.922 -4.605 1 98.5 12 GLU B C 1
ATOM 1474 O O . GLU B 1 12 ? -24.516 -4.352 -4.234 1 98.5 12 GLU B O 1
ATOM 1479 N N . ILE B 1 13 ? -22.422 -3.793 -3.789 1 98.56 13 ILE B N 1
ATOM 1480 C CA . ILE B 1 13 ? -22.5 -4.223 -2.396 1 98.56 13 ILE B CA 1
ATOM 1481 C C . ILE B 1 13 ? -22.672 -3.002 -1.491 1 98.56 13 ILE B C 1
ATOM 1483 O O . ILE B 1 13 ? -23.469 -3.027 -0.547 1 98.56 13 ILE B O 1
ATOM 1487 N N . TYR B 1 14 ? -21.906 -1.989 -1.732 1 98.56 14 TYR B N 1
ATOM 1488 C CA . TYR B 1 14 ? -21.828 -0.864 -0.807 1 98.56 14 TYR B CA 1
ATOM 1489 C C . TYR B 1 14 ? -21.344 0.397 -1.518 1 98.56 14 TYR B C 1
ATOM 1491 O O . TYR B 1 14 ? -20.438 0.342 -2.34 1 98.56 14 TYR B O 1
ATOM 1499 N N . HIS B 1 15 ? -21.984 1.606 -1.297 1 98.31 15 HIS B N 1
ATOM 1500 C CA . HIS B 1 15 ? -21.562 2.947 -1.692 1 98.31 15 HIS B CA 1
ATOM 1501 C C . HIS B 1 15 ? -21.375 3.846 -0.476 1 98.31 15 HIS B C 1
ATOM 1503 O O . HIS B 1 15 ? -22.344 4.316 0.114 1 98.31 15 HIS B O 1
ATOM 1509 N N . GLY B 1 16 ? -20.078 4.094 -0.186 1 97.5 16 GLY B N 1
ATOM 1510 C CA . GLY B 1 16 ? -19.781 4.836 1.033 1 97.5 16 GLY B CA 1
ATOM 1511 C C . GLY B 1 16 ? -19.219 6.215 0.772 1 97.5 16 GLY B C 1
ATOM 1512 O O . GLY B 1 16 ? -19.312 6.734 -0.341 1 97.5 16 GLY B O 1
ATOM 1513 N N . ARG B 1 17 ? -18.734 6.863 1.906 1 94.12 17 ARG B N 1
ATOM 1514 C CA . ARG B 1 17 ? -18.125 8.188 1.821 1 94.12 17 ARG B CA 1
ATOM 1515 C C . ARG B 1 17 ? -16.766 8.117 1.135 1 94.12 17 ARG B C 1
ATOM 1517 O O . ARG B 1 17 ? -16.391 9.031 0.388 1 94.12 17 ARG B O 1
ATOM 1524 N N . ILE B 1 18 ? -16.062 6.984 1.42 1 94.88 18 ILE B N 1
ATOM 1525 C CA . ILE B 1 18 ? -14.68 6.891 0.966 1 94.88 18 ILE B CA 1
ATOM 1526 C C . ILE B 1 18 ? -14.555 5.785 -0.084 1 94.88 18 ILE B C 1
ATOM 1528 O O . ILE B 1 18 ? -13.867 5.957 -1.093 1 94.88 18 ILE B O 1
ATOM 1532 N N . ILE B 1 19 ? -15.297 4.652 0.138 1 98.06 19 ILE B N 1
ATOM 1533 C CA . ILE B 1 19 ? -15.078 3.51 -0.742 1 98.06 19 ILE B CA 1
ATOM 1534 C C . ILE B 1 19 ? -16.406 3.057 -1.336 1 98.06 19 ILE B C 1
ATOM 1536 O O . ILE B 1 19 ? -17.469 3.322 -0.77 1 98.06 19 ILE B O 1
ATOM 1540 N N . ASP B 1 20 ? -16.328 2.441 -2.492 1 98.69 20 ASP B N 1
ATOM 1541 C CA . ASP B 1 20 ? -17.375 1.61 -3.068 1 98.69 20 ASP B CA 1
ATOM 1542 C C . ASP B 1 20 ? -16.938 0.149 -3.148 1 98.69 20 ASP B C 1
ATOM 1544 O O . ASP B 1 20 ? -15.781 -0.144 -3.426 1 98.69 20 ASP B O 1
ATOM 1548 N N . VAL B 1 21 ? -17.875 -0.771 -2.902 1 98.81 21 VAL B N 1
ATOM 1549 C CA . VAL B 1 21 ? -17.562 -2.197 -2.934 1 98.81 21 VAL B CA 1
ATOM 1550 C C . VAL B 1 21 ? -18.5 -2.904 -3.916 1 98.81 21 VAL B C 1
ATOM 1552 O O . VAL B 1 21 ? -19.719 -2.68 -3.902 1 98.81 21 VAL B O 1
ATOM 1555 N N . GLN B 1 22 ? -17.922 -3.656 -4.766 1 98.75 22 GLN B N 1
ATOM 1556 C CA . GLN B 1 22 ? -18.672 -4.457 -5.73 1 98.75 22 GLN B CA 1
ATOM 1557 C C . GLN B 1 22 ? -18.109 -5.871 -5.828 1 98.75 22 GLN B C 1
ATOM 1559 O O . GLN B 1 22 ? -16.938 -6.098 -5.523 1 98.75 22 GLN B O 1
ATOM 1564 N N . VAL B 1 23 ? -18.953 -6.812 -6.199 1 98.75 23 VAL B N 1
ATOM 1565 C CA . VAL B 1 23 ? -18.531 -8.164 -6.566 1 98.75 23 VAL B CA 1
ATOM 1566 C C . VAL B 1 23 ? -18.844 -8.414 -8.039 1 98.75 23 VAL B C 1
ATOM 1568 O O . VAL B 1 23 ? -20 -8.43 -8.445 1 98.75 23 VAL B O 1
ATOM 1571 N N . ASP B 1 24 ? -17.812 -8.586 -8.781 1 98.5 24 ASP B N 1
ATOM 1572 C CA . ASP B 1 24 ? -17.953 -8.766 -10.227 1 98.5 24 ASP B CA 1
ATOM 1573 C C . ASP B 1 24 ? -17.75 -10.234 -10.617 1 98.5 24 ASP B C 1
ATOM 1575 O O . ASP B 1 24 ? -16.812 -10.883 -10.148 1 98.5 24 ASP B O 1
ATOM 1579 N N . THR B 1 25 ? -18.672 -10.758 -11.367 1 98.44 25 THR B N 1
ATOM 1580 C CA . THR B 1 25 ? -18.453 -12.031 -12.047 1 98.44 25 THR B CA 1
ATOM 1581 C C . THR B 1 25 ? -17.656 -11.828 -13.336 1 98.44 25 THR B C 1
ATOM 1583 O O . THR B 1 25 ? -18.016 -10.977 -14.156 1 98.44 25 THR B O 1
ATOM 1586 N N . VAL B 1 26 ? -16.562 -12.625 -13.477 1 97.62 26 VAL B N 1
ATOM 1587 C CA . VAL B 1 26 ? -15.68 -12.398 -14.609 1 97.62 26 VAL B CA 1
ATOM 1588 C C . VAL B 1 26 ? -15.461 -13.711 -15.367 1 97.62 26 VAL B C 1
ATOM 1590 O O . VAL B 1 26 ? -15.602 -14.789 -14.789 1 97.62 26 VAL B O 1
ATOM 1593 N N . SER B 1 27 ? -15.195 -13.586 -16.656 1 96.44 27 SER B N 1
ATOM 1594 C CA . SER B 1 27 ? -14.664 -14.711 -17.422 1 96.44 27 SER B CA 1
ATOM 1595 C C . SER B 1 27 ? -13.141 -14.766 -17.344 1 96.44 27 SER B C 1
ATOM 1597 O O . SER B 1 27 ? -12.477 -13.75 -17.531 1 96.44 27 SER B O 1
ATOM 1599 N N . LEU B 1 28 ? -12.633 -15.945 -17.078 1 94.31 28 LEU B N 1
ATOM 1600 C CA . LEU B 1 28 ? -11.195 -16.172 -16.969 1 94.31 28 LEU B CA 1
ATOM 1601 C C . LEU B 1 28 ? -10.594 -16.516 -18.328 1 94.31 28 LEU B C 1
ATOM 1603 O O . LEU B 1 28 ? -11.32 -16.812 -19.281 1 94.31 28 LEU B O 1
ATOM 1607 N N . PRO B 1 29 ? -9.297 -16.422 -18.438 1 90.06 29 PRO B N 1
ATOM 1608 C CA . PRO B 1 29 ? -8.648 -16.75 -19.703 1 90.06 29 PRO B CA 1
ATOM 1609 C C . PRO B 1 29 ? -8.992 -18.141 -20.203 1 90.06 29 PRO B C 1
ATOM 1611 O O . PRO B 1 29 ? -9.008 -18.391 -21.422 1 90.06 29 PRO B O 1
ATOM 1614 N N . ASN B 1 30 ? -9.344 -19.078 -19.344 1 89.06 30 ASN B N 1
ATOM 1615 C CA . ASN B 1 30 ? -9.664 -20.438 -19.719 1 89.06 30 ASN B CA 1
ATOM 1616 C C . ASN B 1 30 ? -11.148 -20.609 -20.031 1 89.06 30 ASN B C 1
ATOM 1618 O O . ASN B 1 30 ? -11.609 -21.719 -20.297 1 89.06 30 ASN B O 1
ATOM 1622 N N . GLY B 1 31 ? -11.836 -19.562 -19.906 1 90.12 31 GLY B N 1
ATOM 1623 C CA . GLY B 1 31 ? -13.25 -19.594 -20.234 1 90.12 31 GLY B CA 1
ATOM 1624 C C . GLY B 1 31 ? -14.141 -19.812 -19.031 1 90.12 31 GLY B C 1
ATOM 1625 O O . GLY B 1 31 ? -15.352 -19.594 -19.094 1 90.12 31 GLY B O 1
ATOM 1626 N N . ASN B 1 32 ? -13.562 -20.281 -17.906 1 93.81 32 ASN B N 1
ATOM 1627 C CA . ASN B 1 32 ? -14.336 -20.438 -16.688 1 93.81 32 ASN B CA 1
ATOM 1628 C C . ASN B 1 32 ? -14.703 -19.078 -16.078 1 93.81 32 ASN B C 1
ATOM 1630 O O . ASN B 1 32 ? -14.18 -18.047 -16.5 1 93.81 32 ASN B O 1
ATOM 1634 N N . THR B 1 33 ? -15.711 -19.172 -15.219 1 95.69 33 THR B N 1
ATOM 1635 C CA . THR B 1 33 ? -16.156 -17.953 -14.539 1 95.69 33 THR B CA 1
ATOM 1636 C C . THR B 1 33 ? -15.648 -17.938 -13.094 1 95.69 33 THR B C 1
ATOM 1638 O O . THR B 1 33 ? -15.469 -19 -12.484 1 95.69 33 THR B O 1
ATOM 1641 N N . SER B 1 34 ? -15.383 -16.797 -12.617 1 95.56 34 SER B N 1
ATOM 1642 C CA . SER B 1 34 ? -15.047 -16.578 -11.219 1 95.56 34 SER B CA 1
ATOM 1643 C C . SER B 1 34 ? -15.547 -15.227 -10.734 1 95.56 34 SER B C 1
ATOM 1645 O O . SER B 1 34 ? -16.234 -14.516 -11.477 1 95.56 34 SER B O 1
ATOM 1647 N N . THR B 1 35 ? -15.344 -14.914 -9.461 1 97.25 35 THR B N 1
ATOM 1648 C CA . THR B 1 35 ? -15.766 -13.625 -8.922 1 97.25 35 THR B CA 1
ATOM 1649 C C . THR B 1 35 ? -14.555 -12.828 -8.43 1 97.25 35 THR B C 1
ATOM 1651 O O . THR B 1 35 ? -13.531 -13.406 -8.062 1 97.25 35 THR B O 1
ATOM 1654 N N . ARG B 1 36 ? -14.68 -11.531 -8.57 1 97.88 36 ARG B N 1
ATOM 1655 C CA . ARG B 1 36 ? -13.719 -10.578 -8.031 1 97.88 36 ARG B CA 1
ATOM 1656 C C . ARG B 1 36 ? -14.383 -9.625 -7.051 1 97.88 36 ARG B C 1
ATOM 1658 O O . ARG B 1 36 ? -15.398 -9.008 -7.371 1 97.88 36 ARG B O 1
ATOM 1665 N N . GLU B 1 37 ? -13.898 -9.656 -5.809 1 98.62 37 GLU B N 1
ATOM 1666 C CA . GLU B 1 37 ? -14.266 -8.617 -4.852 1 98.62 37 GLU B CA 1
ATOM 1667 C C . GLU B 1 37 ? -13.461 -7.344 -5.086 1 98.62 37 GLU B C 1
ATOM 1669 O O . GLU B 1 37 ? -12.234 -7.355 -5.02 1 98.62 37 GLU B O 1
ATOM 1674 N N . VAL B 1 38 ? -14.141 -6.23 -5.391 1 98.62 38 VAL B N 1
ATOM 1675 C CA . VAL B 1 38 ? -13.492 -4.996 -5.824 1 98.62 38 VAL B CA 1
ATOM 1676 C C . VAL B 1 38 ? -13.836 -3.867 -4.852 1 98.62 38 VAL B C 1
ATOM 1678 O O . VAL B 1 38 ? -15.008 -3.604 -4.582 1 98.62 38 VAL B O 1
ATOM 1681 N N . VAL B 1 39 ? -12.812 -3.273 -4.309 1 98.81 39 VAL B N 1
ATOM 1682 C CA . VAL B 1 39 ? -12.953 -2.049 -3.527 1 98.81 39 VAL B CA 1
ATOM 1683 C C . VAL B 1 39 ? -12.484 -0.852 -4.348 1 98.81 39 VAL B C 1
ATOM 1685 O O . VAL B 1 39 ? -11.297 -0.742 -4.672 1 98.81 39 VAL B O 1
ATOM 1688 N N . ARG B 1 40 ? -13.352 0.051 -4.656 1 98.19 40 ARG B N 1
ATOM 1689 C CA . ARG B 1 40 ? -13 1.276 -5.367 1 98.19 40 ARG B CA 1
ATOM 1690 C C . ARG B 1 40 ? -12.664 2.398 -4.391 1 98.19 40 ARG B C 1
ATOM 1692 O O . ARG B 1 40 ? -13.297 2.527 -3.342 1 98.19 40 ARG B O 1
ATOM 1699 N N . HIS B 1 41 ? -11.797 3.129 -4.691 1 98.12 41 HIS B N 1
ATOM 1700 C CA . HIS B 1 41 ? -11.289 4.25 -3.912 1 98.12 41 HIS B CA 1
ATOM 1701 C C . HIS B 1 41 ? -10.914 5.422 -4.812 1 98.12 41 HIS B C 1
ATOM 1703 O O . HIS B 1 41 ? -10.383 5.223 -5.906 1 98.12 41 HIS B O 1
ATOM 1709 N N . PRO B 1 42 ? -11.148 6.652 -4.414 1 96.88 42 PRO B N 1
ATOM 1710 C CA . PRO B 1 42 ? -10.875 7.805 -5.277 1 96.88 42 PRO B CA 1
ATOM 1711 C C . PRO B 1 42 ? -9.383 8.016 -5.512 1 96.88 42 PRO B C 1
ATOM 1713 O O . PRO B 1 42 ? -8.992 8.797 -6.391 1 96.88 42 PRO B O 1
ATOM 1716 N N . GLY B 1 43 ? -8.539 7.32 -4.805 1 97.69 43 GLY B N 1
ATOM 1717 C CA . GLY B 1 43 ? -7.109 7.586 -4.848 1 97.69 43 GLY B CA 1
ATOM 1718 C C . GLY B 1 43 ? -6.688 8.727 -3.934 1 97.69 43 GLY B C 1
ATOM 1719 O O . GLY B 1 43 ? -7.504 9.258 -3.184 1 97.69 43 GLY B O 1
ATOM 1720 N N . GLY B 1 44 ? -5.41 8.969 -3.918 1 98.19 44 GLY B N 1
ATOM 1721 C CA . GLY B 1 44 ? -4.91 10.008 -3.039 1 98.19 44 GLY B CA 1
ATOM 1722 C C . GLY B 1 44 ? -3.473 10.391 -3.326 1 98.19 44 GLY B C 1
ATOM 1723 O O . GLY B 1 44 ? -2.959 10.125 -4.414 1 98.19 44 GLY B O 1
ATOM 1724 N N . VAL B 1 45 ? -2.945 11.18 -2.385 1 98.88 45 VAL B N 1
ATOM 1725 C CA . VAL B 1 45 ? -1.568 11.656 -2.477 1 98.88 45 VAL B CA 1
ATOM 1726 C C . VAL B 1 45 ? -0.849 11.406 -1.151 1 98.88 45 VAL B C 1
ATOM 1728 O O . VAL B 1 45 ? -1.49 11.234 -0.112 1 98.88 45 VAL B O 1
ATOM 1731 N N . GLY B 1 46 ? 0.413 11.242 -1.17 1 98.88 46 GLY B N 1
ATOM 1732 C CA . GLY B 1 46 ? 1.331 11.297 -0.044 1 98.88 46 GLY B CA 1
ATOM 1733 C C . GLY B 1 46 ? 2.494 12.25 -0.27 1 98.88 46 GLY B C 1
ATOM 1734 O O . GLY B 1 46 ? 3.025 12.328 -1.379 1 98.88 46 GLY B O 1
ATOM 1735 N N . ILE B 1 47 ? 2.885 12.977 0.769 1 98.94 47 ILE B N 1
ATOM 1736 C CA . ILE B 1 47 ? 3.848 14.055 0.568 1 98.94 47 ILE B CA 1
ATOM 1737 C C . ILE B 1 47 ? 5.008 13.898 1.551 1 98.94 47 ILE B C 1
ATOM 1739 O O . ILE B 1 47 ? 4.82 14.016 2.764 1 98.94 47 ILE B O 1
ATOM 1743 N N . LEU B 1 48 ? 6.137 13.586 1.039 1 98.94 48 LEU B N 1
ATOM 1744 C CA . LEU B 1 48 ? 7.363 13.727 1.816 1 98.94 48 LEU B CA 1
ATOM 1745 C C . LEU B 1 48 ? 7.848 15.18 1.796 1 98.94 48 LEU B C 1
ATOM 1747 O O . LEU B 1 48 ? 8.516 15.602 0.849 1 98.94 48 LEU B O 1
ATOM 1751 N N . ALA B 1 49 ? 7.496 15.906 2.83 1 98.94 49 ALA B N 1
ATOM 1752 C CA . ALA B 1 49 ? 7.875 17.312 2.932 1 98.94 49 ALA B CA 1
ATOM 1753 C C . ALA B 1 49 ? 9.133 17.484 3.783 1 98.94 49 ALA B C 1
ATOM 1755 O O . ALA B 1 49 ? 9.148 17.109 4.957 1 98.94 49 ALA B O 1
ATOM 1756 N N . LEU B 1 50 ? 10.18 18.016 3.188 1 98.81 50 LEU B N 1
ATOM 1757 C CA . LEU B 1 50 ? 11.445 18.234 3.879 1 98.81 50 LEU B CA 1
ATOM 1758 C C . LEU B 1 50 ? 11.742 19.734 4.004 1 98.81 50 LEU B C 1
ATOM 1760 O O . LEU B 1 50 ? 11.68 20.469 3.014 1 98.81 50 LEU B O 1
ATOM 1764 N N . ASP B 1 51 ? 12.031 20.141 5.254 1 97.94 51 ASP B N 1
ATOM 1765 C CA . ASP B 1 51 ? 12.344 21.547 5.453 1 97.94 51 ASP B CA 1
ATOM 1766 C C . ASP B 1 51 ? 13.828 21.828 5.191 1 97.94 51 ASP B C 1
ATOM 1768 O O . ASP B 1 51 ? 14.539 20.953 4.691 1 97.94 51 ASP B O 1
ATOM 1772 N N . ASP B 1 52 ? 14.297 23.047 5.508 1 96.38 52 ASP B N 1
ATOM 1773 C CA . ASP B 1 52 ? 15.633 23.5 5.145 1 96.38 52 ASP B CA 1
ATOM 1774 C C . ASP B 1 52 ? 16.703 22.797 5.988 1 96.38 52 ASP B C 1
ATOM 1776 O O . ASP B 1 52 ? 17.875 22.828 5.656 1 96.38 52 ASP B O 1
ATOM 1780 N N . GLU B 1 53 ? 16.281 22.203 7.066 1 97.44 53 GLU B N 1
ATOM 1781 C CA . GLU B 1 53 ? 17.203 21.453 7.926 1 97.44 53 GLU B CA 1
ATOM 1782 C C . GLU B 1 53 ? 17.141 19.969 7.633 1 97.44 53 GLU B C 1
ATOM 1784 O O . GLU B 1 53 ? 17.656 19.156 8.406 1 97.44 53 GLU B O 1
ATOM 1789 N N . ASP B 1 54 ? 16.422 19.594 6.543 1 97.75 54 ASP B N 1
ATOM 1790 C CA . ASP B 1 54 ? 16.266 18.203 6.113 1 97.75 54 ASP B CA 1
ATOM 1791 C C . ASP B 1 54 ? 15.484 17.406 7.148 1 97.75 54 ASP B C 1
ATOM 1793 O O . ASP B 1 54 ? 15.781 16.234 7.387 1 97.75 54 ASP B O 1
ATOM 1797 N N . CYS B 1 55 ? 14.656 18.109 7.805 1 98.56 55 CYS B N 1
ATOM 1798 C CA . CYS B 1 55 ? 13.688 17.438 8.664 1 98.56 55 CYS B CA 1
ATOM 1799 C C . CYS B 1 55 ? 12.375 17.203 7.922 1 98.56 55 CYS B C 1
ATOM 1801 O O . CYS B 1 55 ? 11.914 18.078 7.172 1 98.56 55 CYS B O 1
ATOM 1803 N N . ALA B 1 56 ? 11.867 16.016 8.109 1 98.88 56 ALA B N 1
ATOM 1804 C CA . ALA B 1 56 ? 10.594 15.664 7.496 1 98.88 56 ALA B CA 1
ATOM 1805 C C . ALA B 1 56 ? 9.422 16.141 8.352 1 98.88 56 ALA B C 1
ATOM 1807 O O . ALA B 1 56 ? 9.453 16.016 9.578 1 98.88 56 ALA B O 1
ATOM 1808 N N . VAL B 1 57 ? 8.422 16.734 7.734 1 98.69 57 VAL B N 1
ATOM 1809 C CA . VAL B 1 57 ? 7.148 17.047 8.375 1 98.69 57 VAL B CA 1
ATOM 1810 C C . VAL B 1 57 ? 6.219 15.836 8.297 1 98.69 57 VAL B C 1
ATOM 1812 O O . VAL B 1 57 ? 5.879 15.375 7.203 1 98.69 57 VAL B O 1
ATOM 1815 N N . LEU B 1 58 ? 5.863 15.312 9.453 1 98.69 58 LEU B N 1
ATOM 1816 C CA . LEU B 1 58 ? 5.043 14.109 9.539 1 98.69 58 LEU B CA 1
ATOM 1817 C C . LEU B 1 58 ? 3.764 14.375 10.328 1 98.69 58 LEU B C 1
ATOM 1819 O O . LEU B 1 58 ? 3.604 15.445 10.914 1 98.69 58 LEU B O 1
ATOM 1823 N N . VAL B 1 59 ? 2.893 13.43 10.25 1 98 59 VAL B N 1
ATOM 1824 C CA . VAL B 1 59 ? 1.679 13.484 11.055 1 98 59 VAL B CA 1
ATOM 1825 C C . VAL B 1 59 ? 1.523 12.18 11.836 1 98 59 VAL B C 1
ATOM 1827 O O . VAL B 1 59 ? 1.83 11.102 11.328 1 98 59 VAL B O 1
ATOM 1830 N N . GLU B 1 60 ? 1.214 12.273 13.031 1 97.25 60 GLU B N 1
ATOM 1831 C CA . GLU B 1 60 ? 0.757 11.156 13.852 1 97.25 60 GLU B CA 1
ATOM 1832 C C . GLU B 1 60 ? -0.767 11.07 13.867 1 97.25 60 GLU B C 1
ATOM 1834 O O . GLU B 1 60 ? -1.445 12.047 14.211 1 97.25 60 GLU B O 1
ATOM 1839 N N . GLN B 1 61 ? -1.29 10.039 13.484 1 95.31 61 GLN B N 1
ATOM 1840 C CA . GLN B 1 61 ? -2.734 9.891 13.344 1 95.31 61 GLN B CA 1
ATOM 1841 C C . GLN B 1 61 ? -3.188 8.492 13.773 1 95.31 61 GLN B C 1
ATOM 1843 O O . GLN B 1 61 ? -2.523 7.504 13.469 1 95.31 61 GLN B O 1
ATOM 1848 N N . TYR B 1 62 ? -4.352 8.461 14.477 1 96.94 62 TYR B N 1
ATOM 1849 C CA . TYR B 1 62 ? -4.949 7.188 14.852 1 96.94 62 TYR B CA 1
ATOM 1850 C C . TYR B 1 62 ? -5.562 6.496 13.641 1 96.94 62 TYR B C 1
ATOM 1852 O O . TYR B 1 62 ? -6.406 7.078 12.953 1 96.94 62 TYR B O 1
ATOM 1860 N N . ARG B 1 63 ? -5.125 5.328 13.344 1 97.69 63 ARG B N 1
ATOM 1861 C CA . ARG B 1 63 ? -5.688 4.508 12.273 1 97.69 63 ARG B CA 1
ATOM 1862 C C . ARG B 1 63 ? -6.617 3.438 12.836 1 97.69 63 ARG B C 1
ATOM 1864 O O . ARG B 1 63 ? -6.164 2.369 13.258 1 97.69 63 ARG B O 1
ATOM 1871 N N . TYR B 1 64 ? -7.836 3.717 12.719 1 97.44 64 TYR B N 1
ATOM 1872 C CA . TYR B 1 64 ? -8.883 2.963 13.398 1 97.44 64 TYR B CA 1
ATOM 1873 C C . TYR B 1 64 ? -8.836 1.49 13.008 1 97.44 64 TYR B C 1
ATOM 1875 O O . TYR B 1 64 ? -8.992 0.612 13.859 1 97.44 64 TYR B O 1
ATOM 1883 N N . VAL B 1 65 ? -8.617 1.208 11.758 1 98 65 VAL B N 1
ATOM 1884 C CA . VAL B 1 65 ? -8.68 -0.162 11.266 1 98 65 VAL B CA 1
ATOM 1885 C C . VAL B 1 65 ? -7.598 -1.008 11.938 1 98 65 VAL B C 1
ATOM 1887 O O . VAL B 1 65 ? -7.742 -2.227 12.062 1 98 65 VAL B O 1
ATOM 1890 N N . PHE B 1 66 ? -6.55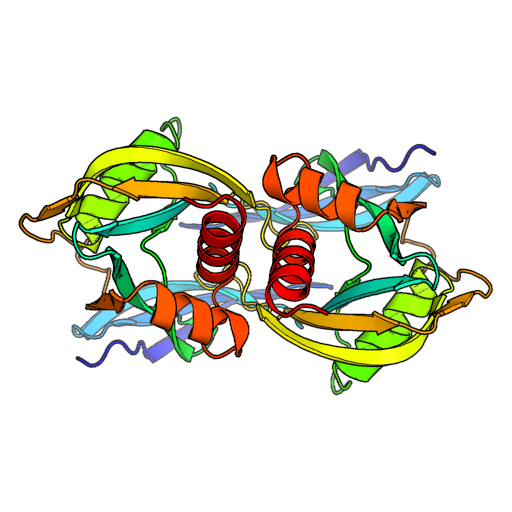1 -0.397 12.422 1 98.06 66 PHE B N 1
ATOM 1891 C CA . PHE B 1 66 ? -5.461 -1.127 13.062 1 98.06 66 PHE B CA 1
ATOM 1892 C C . PHE B 1 66 ? -5.465 -0.895 14.57 1 98.06 66 PHE B C 1
ATOM 1894 O O . PHE B 1 66 ? -4.68 -1.504 15.297 1 98.06 66 PHE B O 1
ATOM 1901 N N . GLY B 1 67 ? -6.25 0.043 15.039 1 97.38 67 GLY B N 1
ATOM 1902 C CA . GLY B 1 67 ? -6.391 0.306 16.469 1 97.38 67 GLY B CA 1
ATOM 1903 C C . GLY B 1 67 ? -5.137 0.883 17.094 1 97.38 67 GLY B C 1
ATOM 1904 O O . GLY B 1 67 ? -4.801 0.559 18.234 1 97.38 67 GLY B O 1
ATOM 1905 N N . ARG B 1 68 ? -4.383 1.632 16.328 1 97.06 68 ARG B N 1
ATOM 1906 C CA . ARG B 1 68 ? -3.178 2.254 16.875 1 97.06 68 ARG B CA 1
ATOM 1907 C C . ARG B 1 68 ? -2.822 3.523 16.109 1 97.06 68 ARG B C 1
ATOM 1909 O O . ARG B 1 68 ? -3.346 3.762 15.016 1 97.06 68 ARG B O 1
ATOM 1916 N N . THR B 1 69 ? -2.021 4.32 16.75 1 97.31 69 THR B N 1
ATOM 1917 C CA . THR B 1 69 ? -1.512 5.535 16.125 1 97.31 69 THR B CA 1
ATOM 1918 C C . THR B 1 69 ? -0.293 5.23 15.258 1 97.31 69 THR B C 1
ATOM 1920 O O . THR B 1 69 ? 0.576 4.449 15.656 1 97.31 69 THR B O 1
ATOM 1923 N N . LEU B 1 70 ? -0.289 5.801 14.094 1 98.25 70 LEU B N 1
ATOM 1924 C CA . LEU B 1 70 ? 0.839 5.648 13.188 1 98.25 70 LEU B CA 1
ATOM 1925 C C . LEU B 1 70 ? 1.494 6.992 12.898 1 98.25 70 LEU B C 1
ATOM 1927 O O . LEU B 1 70 ? 0.825 8.031 12.906 1 98.25 70 LEU B O 1
ATOM 1931 N N . LEU B 1 71 ? 2.777 6.965 12.742 1 98.56 71 LEU B N 1
ATOM 1932 C CA . LEU B 1 71 ? 3.531 8.094 12.203 1 98.56 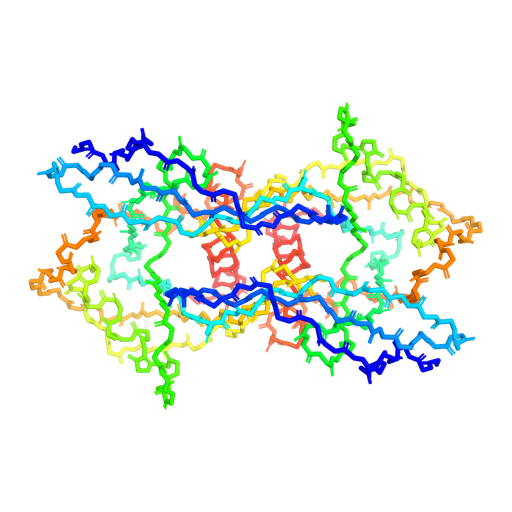71 LEU B CA 1
ATOM 1933 C C . LEU B 1 71 ? 3.678 7.977 10.688 1 98.56 71 LEU B C 1
ATOM 1935 O O . LEU B 1 71 ? 4.156 6.957 10.188 1 98.56 71 LEU B O 1
ATOM 1939 N N . GLU B 1 72 ? 3.223 9.008 9.938 1 98.75 72 GLU B N 1
ATOM 1940 C CA . GLU B 1 72 ? 3.107 8.945 8.484 1 98.75 72 GLU B CA 1
ATOM 1941 C C . GLU B 1 72 ? 3.494 10.273 7.84 1 98.75 72 GLU B C 1
ATOM 1943 O O . GLU B 1 72 ? 3.508 11.312 8.508 1 98.75 72 GLU B O 1
ATOM 1948 N N . ILE B 1 73 ? 3.795 10.18 6.527 1 98.94 73 ILE B N 1
ATOM 1949 C CA . ILE B 1 73 ? 3.834 11.422 5.762 1 98.94 73 ILE B CA 1
ATOM 1950 C C . ILE B 1 73 ? 2.416 11.961 5.582 1 98.94 73 ILE B C 1
ATOM 1952 O O . ILE B 1 73 ? 1.452 11.188 5.555 1 98.94 73 ILE B O 1
ATOM 1956 N N . PRO B 1 74 ? 2.289 13.32 5.531 1 98.56 74 PRO B N 1
ATOM 1957 C CA . PRO B 1 74 ? 0.964 13.867 5.223 1 98.56 74 PRO B CA 1
ATOM 1958 C C . PRO B 1 74 ? 0.374 13.289 3.939 1 98.56 74 PRO B C 1
ATOM 1960 O O . PRO B 1 74 ? 1.11 13 2.992 1 98.56 74 PRO B O 1
ATOM 1963 N N . ALA B 1 75 ? -0.858 13.141 3.939 1 98.38 75 ALA B N 1
ATOM 1964 C CA . ALA B 1 75 ? -1.559 12.508 2.824 1 98.38 75 ALA B CA 1
ATOM 1965 C C . ALA B 1 75 ? -3.02 12.945 2.777 1 98.38 75 ALA B C 1
ATOM 1967 O O . ALA B 1 75 ? -3.5 13.625 3.686 1 98.38 75 ALA B O 1
ATOM 1968 N N . GLY B 1 76 ? -3.713 12.531 1.668 1 96.94 76 GLY B N 1
ATOM 1969 C CA . GLY B 1 76 ? -5.137 12.805 1.571 1 96.94 76 GLY B CA 1
ATOM 1970 C C . GLY B 1 76 ? -5.766 12.258 0.303 1 96.94 76 GLY B C 1
ATOM 1971 O O . GLY B 1 76 ? -5.059 11.867 -0.629 1 96.94 76 GLY B O 1
ATOM 1972 N N . LYS B 1 77 ? -7.121 12.242 0.346 1 97.06 77 LYS B N 1
ATOM 1973 C CA . LYS B 1 77 ? -7.887 11.719 -0.783 1 97.06 77 LYS B CA 1
ATOM 1974 C C . LYS B 1 77 ? -8.023 12.766 -1.886 1 97.06 77 LYS B C 1
ATOM 1976 O O . LYS B 1 77 ? -8.078 13.969 -1.606 1 97.06 77 LYS B O 1
ATOM 1981 N N . ARG B 1 78 ? -8.047 12.281 -3.084 1 97 78 ARG B N 1
ATOM 1982 C CA . ARG B 1 78 ? -8.273 13.172 -4.219 1 97 78 ARG B CA 1
ATOM 1983 C C . ARG B 1 78 ? -9.742 13.586 -4.301 1 97 78 ARG B C 1
ATOM 1985 O O . ARG B 1 78 ? -10.633 12.766 -4.086 1 97 78 ARG B O 1
ATOM 1992 N N . GLU B 1 79 ? -9.961 14.789 -4.617 1 94.19 79 GLU B N 1
ATOM 1993 C CA . GLU B 1 79 ? -11.289 15.242 -5.008 1 94.19 79 GLU B CA 1
ATOM 1994 C C . GLU B 1 79 ? -11.555 14.977 -6.484 1 94.19 79 GLU B C 1
ATOM 1996 O O . GLU B 1 79 ? -10.625 14.945 -7.293 1 94.19 79 GLU B O 1
ATOM 2001 N N . PRO B 1 80 ? -12.812 14.812 -6.82 1 91.94 80 PRO B N 1
ATOM 2002 C CA . PRO B 1 80 ? -13.125 14.547 -8.227 1 91.94 80 PRO B CA 1
ATOM 2003 C C . PRO B 1 80 ? -12.578 15.609 -9.164 1 91.94 80 PRO B C 1
ATOM 2005 O O . PRO B 1 80 ? -12.828 16.797 -8.969 1 91.94 80 PRO B O 1
ATOM 2008 N N . GLY B 1 81 ? -11.781 15.164 -10.156 1 92.44 81 GLY B N 1
ATOM 2009 C CA . GLY B 1 81 ? -11.289 16.047 -11.203 1 92.44 81 GLY B CA 1
ATOM 2010 C C . GLY B 1 81 ? -10.078 16.859 -10.781 1 92.44 81 GLY B C 1
ATOM 2011 O O . GLY B 1 81 ? -9.508 17.594 -11.586 1 92.44 81 GLY B O 1
ATOM 2012 N N . GLU B 1 82 ? -9.648 16.688 -9.609 1 95.62 82 GLU B N 1
ATOM 2013 C CA . GLU B 1 82 ? -8.539 17.5 -9.102 1 95.62 82 GLU B CA 1
ATOM 2014 C C . GLU B 1 82 ? -7.195 16.891 -9.492 1 95.62 82 GLU B C 1
ATOM 2016 O O . GLU B 1 82 ? -6.996 15.68 -9.367 1 95.62 82 GLU B O 1
ATOM 2021 N N . ASP B 1 83 ? -6.332 17.734 -9.969 1 97.56 83 ASP B N 1
ATOM 2022 C CA . ASP B 1 83 ? -4.961 17.312 -10.234 1 97.56 83 ASP B CA 1
ATOM 2023 C C . ASP B 1 83 ? -4.277 16.828 -8.961 1 97.56 83 ASP B C 1
ATOM 2025 O O . ASP B 1 83 ? -4.438 17.438 -7.898 1 97.56 83 ASP B O 1
ATOM 2029 N N . PRO B 1 84 ? -3.576 15.703 -9.062 1 98.31 84 PRO B N 1
ATOM 2030 C CA . PRO B 1 84 ? -2.949 15.164 -7.859 1 98.31 84 PRO B CA 1
ATOM 2031 C C . PRO B 1 84 ? -2.025 16.156 -7.168 1 98.31 84 PRO B C 1
ATOM 2033 O O . PRO B 1 84 ? -1.958 16.203 -5.938 1 98.31 84 PRO B O 1
ATOM 2036 N N . LEU B 1 85 ? -1.287 16.938 -7.949 1 98.75 85 LEU B N 1
ATOM 2037 C CA . LEU B 1 85 ? -0.402 17.922 -7.332 1 98.75 85 LEU B CA 1
ATOM 2038 C C . LEU B 1 85 ? -1.203 18.969 -6.578 1 98.75 85 LEU B C 1
ATOM 2040 O O . LEU B 1 85 ? -0.787 19.438 -5.508 1 98.75 85 LEU B O 1
ATOM 2044 N N . THR B 1 86 ? -2.307 19.391 -7.125 1 98.62 86 THR B N 1
ATOM 2045 C CA . THR B 1 86 ? -3.201 20.312 -6.434 1 98.62 86 THR B CA 1
ATOM 2046 C C . THR B 1 86 ? -3.695 19.703 -5.125 1 98.62 86 THR B C 1
ATOM 2048 O O . THR B 1 86 ? -3.719 20.375 -4.09 1 98.62 86 THR B O 1
ATOM 2051 N N . THR B 1 87 ? -4.09 18.438 -5.137 1 98.5 87 THR B N 1
ATOM 2052 C CA . THR B 1 87 ? -4.488 17.719 -3.932 1 98.5 87 THR B CA 1
ATOM 2053 C C . THR B 1 87 ? -3.355 17.719 -2.908 1 98.5 87 THR B C 1
ATOM 2055 O O . THR B 1 87 ? -3.584 17.953 -1.722 1 98.5 87 THR B O 1
ATOM 2058 N N . ALA B 1 88 ? -2.115 17.453 -3.408 1 98.81 88 ALA B N 1
ATOM 2059 C CA . ALA B 1 88 ? -0.957 17.391 -2.521 1 98.81 88 ALA B CA 1
ATOM 2060 C C . ALA B 1 88 ? -0.734 18.703 -1.799 1 98.81 88 ALA B C 1
ATOM 2062 O O . ALA B 1 88 ? -0.539 18.734 -0.581 1 98.81 88 ALA B O 1
ATOM 2063 N N . ARG B 1 89 ? -0.82 19.781 -2.549 1 98.38 89 ARG B N 1
ATOM 2064 C CA . ARG B 1 89 ? -0.636 21.109 -1.975 1 98.38 89 ARG B CA 1
ATOM 2065 C C . ARG B 1 89 ? -1.705 21.406 -0.928 1 98.38 89 ARG B C 1
ATOM 2067 O O . ARG B 1 89 ? -1.396 21.906 0.16 1 98.38 89 ARG B O 1
ATOM 2074 N N . ARG B 1 90 ? -2.922 21.156 -1.287 1 96.5 90 ARG B N 1
ATOM 2075 C CA . ARG B 1 90 ? -4.043 21.422 -0.389 1 96.5 90 ARG B CA 1
ATOM 2076 C C . ARG B 1 90 ? -3.916 20.609 0.893 1 96.5 90 ARG B C 1
ATOM 2078 O O . ARG B 1 90 ? -4.023 21.141 1.994 1 96.5 90 ARG B O 1
ATOM 2085 N N . GLU B 1 91 ? -3.646 19.266 0.795 1 97.25 91 GLU B N 1
ATOM 2086 C CA . GLU B 1 91 ? -3.582 18.375 1.946 1 97.25 91 GLU B CA 1
ATOM 2087 C C . GLU B 1 91 ? -2.398 18.719 2.848 1 97.25 91 GLU B C 1
ATOM 2089 O O . GLU B 1 91 ? -2.492 18.609 4.07 1 97.25 91 GLU B O 1
ATOM 2094 N N . LEU B 1 92 ? -1.231 19.047 2.219 1 98.12 92 LEU B N 1
ATOM 2095 C CA . LEU B 1 92 ? -0.077 19.438 3.018 1 98.12 92 LEU B CA 1
ATOM 2096 C C . LEU B 1 92 ? -0.407 20.656 3.885 1 98.12 92 LEU B C 1
ATOM 2098 O O . LEU B 1 92 ? -0.122 20.656 5.086 1 98.12 92 LEU B O 1
ATOM 2102 N N . ARG B 1 93 ? -1.033 21.625 3.293 1 96.81 93 ARG B N 1
ATOM 2103 C CA . ARG B 1 93 ? -1.411 22.844 4.016 1 96.81 93 ARG B CA 1
ATOM 2104 C C . ARG B 1 93 ? -2.438 22.531 5.102 1 96.81 93 ARG B C 1
ATOM 2106 O O . ARG B 1 93 ? -2.295 22.969 6.242 1 96.81 93 ARG B O 1
ATOM 2113 N N . GLU B 1 94 ? -3.492 21.812 4.812 1 95.25 94 GLU B N 1
ATOM 2114 C CA . GLU B 1 94 ? -4.574 21.516 5.746 1 95.25 94 GLU B CA 1
ATOM 2115 C C . GLU B 1 94 ? -4.062 20.734 6.953 1 95.25 94 GLU B C 1
ATOM 2117 O O . GLU B 1 94 ? -4.445 21.031 8.094 1 95.25 94 GLU B O 1
ATOM 2122 N N . GLU B 1 95 ? -3.193 19.75 6.695 1 95.44 95 GLU B N 1
ATOM 2123 C CA . GLU B 1 95 ? -2.799 18.844 7.77 1 95.44 95 GLU B CA 1
ATOM 2124 C C . GLU B 1 95 ? -1.636 19.422 8.57 1 95.44 95 GLU B C 1
ATOM 2126 O O . GLU B 1 95 ? -1.507 19.141 9.766 1 95.44 95 GLU B O 1
ATOM 2131 N N . THR B 1 96 ? -0.717 20.203 7.957 1 96.5 96 THR B N 1
ATOM 2132 C CA . THR B 1 96 ? 0.54 20.5 8.633 1 96.5 96 THR B CA 1
ATOM 2133 C C . THR B 1 96 ? 0.765 22.016 8.695 1 96.5 96 THR B C 1
ATOM 2135 O O . THR B 1 96 ? 1.656 22.484 9.406 1 96.5 96 THR B O 1
ATOM 2138 N N . GLY B 1 97 ? -0.067 22.797 7.996 1 95.81 97 GLY B N 1
ATOM 2139 C CA . GLY B 1 97 ? 0.146 24.219 7.898 1 95.81 97 GLY B CA 1
ATOM 2140 C C . GLY B 1 97 ? 1.314 24.594 7.004 1 95.81 97 GLY B C 1
ATOM 2141 O O . GLY B 1 97 ? 1.626 25.781 6.84 1 95.81 97 GLY B O 1
ATOM 2142 N N . ALA B 1 98 ? 1.937 23.625 6.391 1 97.06 98 ALA B N 1
ATOM 2143 C CA . ALA B 1 98 ? 3.107 23.875 5.555 1 97.06 98 ALA B CA 1
ATOM 2144 C C . ALA B 1 98 ? 2.703 24.125 4.105 1 97.06 98 ALA B C 1
ATOM 2146 O O . ALA B 1 98 ? 1.744 23.531 3.609 1 97.06 98 ALA B O 1
ATOM 2147 N N . GLU B 1 99 ? 3.367 25.016 3.508 1 97.62 99 GLU B N 1
ATOM 2148 C CA . GLU B 1 99 ? 3.326 25.234 2.062 1 97.62 99 GLU B CA 1
ATOM 2149 C C . GLU B 1 99 ? 4.707 25.047 1.438 1 97.62 99 GLU B C 1
ATOM 2151 O O . GLU B 1 99 ? 5.723 25.359 2.059 1 97.62 99 GLU B O 1
ATOM 2156 N N . ALA B 1 100 ? 4.75 24.516 0.28 1 98.62 100 ALA B N 1
ATOM 2157 C CA . ALA B 1 100 ? 6.016 24.281 -0.41 1 98.62 100 ALA B CA 1
ATOM 2158 C C . ALA B 1 100 ? 6.043 24.984 -1.765 1 98.62 100 ALA B C 1
ATOM 2160 O O . ALA B 1 100 ? 5.008 25.125 -2.418 1 98.62 100 ALA B O 1
ATOM 2161 N N . THR B 1 101 ? 7.227 25.375 -2.197 1 98.19 101 THR B N 1
ATOM 2162 C CA . THR B 1 101 ? 7.352 26 -3.512 1 98.19 101 THR B CA 1
ATOM 2163 C C . THR B 1 101 ? 8.078 25.078 -4.48 1 98.19 101 THR B C 1
ATOM 2165 O O . THR B 1 101 ? 8.078 25.312 -5.691 1 98.19 101 THR B O 1
ATOM 2168 N N . ARG B 1 102 ? 8.734 24.094 -4.059 1 98.69 102 ARG B N 1
ATOM 2169 C CA . ARG B 1 102 ? 9.398 23.094 -4.906 1 98.69 102 ARG B CA 1
ATOM 2170 C C . ARG B 1 102 ? 8.789 21.719 -4.711 1 98.69 102 ARG B C 1
ATOM 2172 O O . ARG B 1 102 ? 8.734 21.203 -3.59 1 98.69 102 ARG B O 1
ATOM 2179 N N . TRP B 1 103 ? 8.32 21.203 -5.816 1 98.81 103 TRP B N 1
ATOM 2180 C CA . TRP B 1 103 ? 7.652 19.906 -5.816 1 98.81 103 TRP B CA 1
ATOM 2181 C C . TRP B 1 103 ? 8.289 18.969 -6.832 1 98.81 103 TRP B C 1
ATOM 2183 O O . TRP B 1 103 ? 8.57 19.359 -7.969 1 98.81 103 TRP B O 1
ATOM 2193 N N . GLN B 1 104 ? 8.594 17.734 -6.434 1 98.69 104 GLN B N 1
ATOM 2194 C CA . GLN B 1 104 ? 9.094 16.688 -7.309 1 98.69 104 GLN B CA 1
ATOM 2195 C C . GLN B 1 104 ? 8.227 15.43 -7.219 1 98.69 104 GLN B C 1
ATOM 2197 O O . GLN B 1 104 ? 8.047 14.875 -6.137 1 98.69 104 GLN B O 1
ATOM 2202 N N . PRO B 1 105 ? 7.625 15.031 -8.367 1 98.69 105 PRO B N 1
ATOM 2203 C CA . PRO B 1 105 ? 6.898 13.758 -8.336 1 98.69 105 PRO B CA 1
ATOM 2204 C C . PRO B 1 105 ? 7.809 12.562 -8.047 1 98.69 105 PRO B C 1
ATOM 2206 O O . PRO B 1 105 ? 8.938 12.516 -8.539 1 98.69 105 PRO B O 1
ATOM 2209 N N . LEU B 1 106 ? 7.367 11.695 -7.211 1 98.75 106 LEU B N 1
ATOM 2210 C CA . LEU B 1 106 ? 8.086 10.453 -6.926 1 98.75 106 LEU B CA 1
ATOM 2211 C C . LEU B 1 106 ? 7.398 9.266 -7.594 1 98.75 106 LEU B C 1
ATOM 2213 O O . LEU B 1 106 ? 7.812 8.117 -7.41 1 98.75 106 LEU B O 1
ATOM 2217 N N . GLY B 1 107 ? 6.32 9.523 -8.398 1 98.31 107 GLY B N 1
ATOM 2218 C CA . GLY B 1 107 ? 5.543 8.469 -9.031 1 98.31 107 GLY B CA 1
ATOM 2219 C C . GLY B 1 107 ? 4.332 8.047 -8.219 1 98.31 107 GLY B C 1
ATOM 2220 O O . GLY B 1 107 ? 3.928 8.75 -7.289 1 98.31 107 GLY B O 1
ATOM 2221 N N . ALA B 1 108 ? 3.711 6.883 -8.648 1 98.69 108 ALA B N 1
ATOM 2222 C CA . ALA B 1 108 ? 2.518 6.359 -7.988 1 98.69 108 ALA B CA 1
ATOM 2223 C C . ALA B 1 108 ? 2.75 4.941 -7.48 1 98.69 108 ALA B C 1
ATOM 2225 O O . ALA B 1 108 ? 3.635 4.234 -7.973 1 98.69 108 ALA B O 1
ATOM 2226 N N . VAL B 1 109 ? 2.053 4.609 -6.406 1 98.81 109 VAL B N 1
ATOM 2227 C CA . VAL B 1 109 ? 2.037 3.232 -5.918 1 98.81 109 VAL B CA 1
ATOM 2228 C C . VAL B 1 109 ? 0.599 2.721 -5.867 1 98.81 109 VAL B C 1
ATOM 2230 O O . VAL B 1 109 ? -0.335 3.494 -5.641 1 98.81 109 VAL B O 1
ATOM 2233 N N . LEU B 1 110 ? 0.444 1.503 -6.195 1 98.88 110 LEU B N 1
ATOM 2234 C CA . LEU B 1 110 ? -0.795 0.753 -6.016 1 98.88 110 LEU B CA 1
ATOM 2235 C C . LEU B 1 110 ? -0.728 -0.114 -4.762 1 98.88 110 LEU B C 1
ATOM 2237 O O . LEU B 1 110 ? -0.088 -1.168 -4.766 1 98.88 110 LEU B O 1
ATOM 2241 N N . PRO B 1 111 ? -1.372 0.306 -3.701 1 98.69 111 PRO B N 1
ATOM 2242 C CA . PRO B 1 111 ? -1.113 -0.279 -2.383 1 98.69 111 PRO B CA 1
ATOM 2243 C C . PRO B 1 111 ? -1.506 -1.753 -2.305 1 98.69 111 PRO B C 1
ATOM 2245 O O . PRO B 1 111 ? -0.809 -2.549 -1.668 1 98.69 111 PRO B O 1
ATOM 2248 N N . SER B 1 112 ? -2.572 -2.154 -2.809 1 98.44 112 SER B N 1
ATOM 2249 C CA . SER B 1 112 ? -3.088 -3.518 -2.746 1 98.44 112 SER B CA 1
ATOM 2250 C C . SER B 1 112 ? -3.896 -3.859 -3.994 1 98.44 112 SER B C 1
ATOM 2252 O O . SER B 1 112 ? -5.117 -4.016 -3.924 1 98.44 112 SER B O 1
ATOM 2254 N N . PRO B 1 113 ? -3.182 -4.086 -5.098 1 98.31 113 PRO B N 1
ATOM 2255 C CA . PRO B 1 113 ? -3.859 -4.145 -6.398 1 98.31 113 PRO B CA 1
ATOM 2256 C C . PRO B 1 113 ? -4.691 -5.414 -6.57 1 98.31 113 PRO B C 1
ATOM 2258 O O . PRO B 1 113 ? -5.406 -5.555 -7.566 1 98.31 113 PRO B O 1
ATOM 2261 N N . GLY B 1 114 ? -4.66 -6.328 -5.633 1 96.88 114 GLY B N 1
ATOM 2262 C CA . GLY B 1 114 ? -5.473 -7.527 -5.73 1 96.88 114 GLY B CA 1
ATOM 2263 C C . GLY B 1 114 ? -6.965 -7.242 -5.699 1 96.88 114 GLY B C 1
ATOM 2264 O O . GLY B 1 114 ? -7.754 -7.965 -6.312 1 96.88 114 GLY B O 1
ATOM 2265 N N . CYS B 1 115 ? -7.367 -6.195 -4.973 1 97.94 115 CYS B N 1
ATOM 2266 C CA . CYS B 1 115 ? -8.805 -5.934 -4.906 1 97.94 115 CYS B CA 1
ATOM 2267 C C . CYS B 1 115 ? -9.07 -4.473 -4.57 1 97.94 115 CYS B C 1
ATOM 2269 O O . CYS B 1 115 ? -10.219 -4.023 -4.605 1 97.94 115 CYS B O 1
ATOM 2271 N N . TYR B 1 116 ? -8.078 -3.74 -4.184 1 98.44 116 TYR B N 1
ATOM 2272 C CA . TYR B 1 116 ? -8.203 -2.367 -3.709 1 98.44 116 TYR B CA 1
ATOM 2273 C C . TYR B 1 116 ? -7.754 -1.377 -4.777 1 98.44 116 TYR B C 1
ATOM 2275 O O . TYR B 1 116 ? -6.559 -1.241 -5.043 1 98.44 116 TYR B O 1
ATOM 2283 N N . GLY B 1 117 ? -8.695 -0.598 -5.332 1 98.44 117 GLY B N 1
ATOM 2284 C CA . GLY B 1 117 ? -8.469 0.243 -6.496 1 98.44 117 GLY B CA 1
ATOM 2285 C C . GLY B 1 117 ? -7.961 1.629 -6.137 1 98.44 117 GLY B C 1
ATOM 2286 O O . GLY B 1 117 ? -8.391 2.623 -6.727 1 98.44 117 GLY B O 1
ATOM 2287 N N . GLU B 1 118 ? -7.074 1.782 -5.227 1 98.5 118 GLU B N 1
ATOM 2288 C CA . GLU B 1 118 ? -6.469 3.059 -4.863 1 98.5 118 GLU B CA 1
ATOM 2289 C C . GLU B 1 118 ? -5.18 3.303 -5.648 1 98.5 118 GLU B C 1
ATOM 2291 O O . GLU B 1 118 ? -4.332 2.416 -5.746 1 98.5 118 GLU B O 1
ATOM 2296 N N . VAL B 1 119 ? -5.066 4.457 -6.258 1 98.56 119 VAL B N 1
ATOM 2297 C CA . VAL B 1 119 ? -3.811 4.961 -6.797 1 98.56 119 VAL B CA 1
ATOM 2298 C C . VAL B 1 119 ? -3.281 6.09 -5.914 1 98.56 119 VAL B C 1
ATOM 2300 O O . VAL B 1 119 ? -3.947 7.113 -5.738 1 98.56 119 VAL B O 1
ATOM 2303 N N . LEU B 1 120 ? -2.088 5.934 -5.309 1 98.75 120 LEU B N 1
ATOM 2304 C CA . LEU B 1 120 ? -1.486 6.934 -4.434 1 98.75 120 LEU B CA 1
ATOM 2305 C C . LEU B 1 120 ? -0.33 7.641 -5.133 1 98.75 120 LEU B C 1
ATOM 2307 O O . LEU B 1 120 ? 0.703 7.027 -5.41 1 98.75 120 LEU B O 1
ATOM 2311 N N . HIS B 1 121 ? -0.515 8.875 -5.422 1 98.88 121 HIS B N 1
ATOM 2312 C CA . HIS B 1 121 ? 0.541 9.688 -6.02 1 98.88 121 HIS B CA 1
ATOM 2313 C C . HIS B 1 121 ? 1.451 10.281 -4.953 1 98.88 121 HIS B C 1
ATOM 2315 O O . HIS B 1 121 ? 0.977 10.93 -4.02 1 98.88 121 HIS B O 1
ATOM 2321 N N . LEU B 1 122 ? 2.742 10.078 -5.094 1 98.94 122 LEU B N 1
ATOM 2322 C CA . LEU B 1 122 ? 3.707 10.5 -4.086 1 98.94 122 LEU B CA 1
ATOM 2323 C C . LEU B 1 122 ? 4.512 11.695 -4.574 1 98.94 122 LEU B C 1
ATOM 2325 O O . LEU B 1 122 ? 4.875 11.773 -5.75 1 98.94 122 LEU B O 1
ATOM 2329 N N . TYR B 1 123 ? 4.824 12.609 -3.662 1 98.94 123 TYR B N 1
ATOM 2330 C CA . TYR B 1 123 ? 5.59 13.812 -3.986 1 98.94 123 TYR B CA 1
ATOM 2331 C C . TYR B 1 123 ? 6.645 14.094 -2.924 1 98.94 123 TYR B C 1
ATOM 2333 O O . TYR B 1 123 ? 6.438 13.797 -1.743 1 98.94 123 TYR B O 1
ATOM 2341 N N . LEU B 1 124 ? 7.746 14.617 -3.355 1 98.94 124 LEU B N 1
ATOM 2342 C CA . LEU B 1 124 ? 8.703 15.312 -2.494 1 98.94 124 LEU B CA 1
ATOM 2343 C C . LEU B 1 124 ? 8.477 16.812 -2.535 1 98.94 124 LEU B C 1
ATOM 2345 O O . LEU B 1 124 ? 8.359 17.406 -3.615 1 98.94 124 LEU B O 1
ATOM 2349 N N . ALA B 1 125 ? 8.305 17.391 -1.402 1 98.94 125 ALA B N 1
ATOM 2350 C CA . ALA B 1 125 ? 8.094 18.828 -1.295 1 98.94 125 ALA B CA 1
ATOM 2351 C C . ALA B 1 125 ? 9.234 19.5 -0.528 1 98.94 125 ALA B C 1
ATOM 2353 O O . ALA B 1 125 ? 9.68 18.984 0.504 1 98.94 125 ALA B O 1
ATOM 2354 N N . ARG B 1 126 ? 9.727 20.641 -0.983 1 98.62 126 ARG B N 1
ATOM 2355 C CA . ARG B 1 126 ? 10.805 21.391 -0.361 1 98.62 126 ARG B CA 1
ATOM 2356 C C . ARG B 1 126 ? 10.516 22.891 -0.393 1 98.62 126 ARG B C 1
ATOM 2358 O O . ARG B 1 126 ? 9.5 23.312 -0.94 1 98.62 126 ARG B O 1
ATOM 2365 N N . ASP B 1 127 ? 11.453 23.656 0.235 1 98.5 127 ASP B N 1
ATOM 2366 C CA . ASP B 1 127 ? 11.289 25.094 0.363 1 98.5 127 ASP B CA 1
ATOM 2367 C C . ASP B 1 127 ? 9.977 25.438 1.064 1 98.5 127 ASP B C 1
ATOM 2369 O O . ASP B 1 127 ? 9.156 26.188 0.524 1 98.5 127 ASP B O 1
ATOM 2373 N N . LEU B 1 128 ? 9.914 24.953 2.227 1 98.38 128 LEU B N 1
ATOM 2374 C CA . LEU B 1 128 ? 8.688 25.016 3.012 1 98.38 128 LEU B CA 1
ATOM 2375 C C . LEU B 1 128 ? 8.57 26.344 3.732 1 98.38 128 LEU B C 1
ATOM 2377 O O . LEU B 1 128 ? 9.57 26.906 4.191 1 98.38 128 LEU B O 1
ATOM 2381 N N . THR B 1 129 ? 7.395 26.812 3.793 1 97.25 129 THR B N 1
ATOM 2382 C CA . THR B 1 129 ? 6.977 27.859 4.723 1 97.25 129 THR B CA 1
ATOM 2383 C C . THR B 1 129 ? 5.812 27.375 5.586 1 97.25 129 THR B C 1
ATOM 2385 O O . THR B 1 129 ? 5.082 26.469 5.203 1 97.25 129 THR B O 1
ATOM 2388 N N . PHE B 1 130 ? 5.777 27.953 6.738 1 92.44 130 PHE B N 1
ATOM 2389 C CA . PHE B 1 130 ? 4.793 27.438 7.684 1 92.44 130 PHE B CA 1
ATOM 2390 C C . PHE B 1 130 ? 3.811 28.531 8.078 1 92.44 130 PHE B C 1
ATOM 2392 O O . PHE B 1 130 ? 4.207 29.688 8.297 1 92.44 130 PHE B O 1
ATOM 2399 N N . GLY B 1 131 ? 2.58 28.156 7.906 1 84.06 131 GLY B N 1
ATOM 2400 C CA . GLY B 1 131 ? 1.489 28.984 8.406 1 84.06 131 GLY B CA 1
ATOM 2401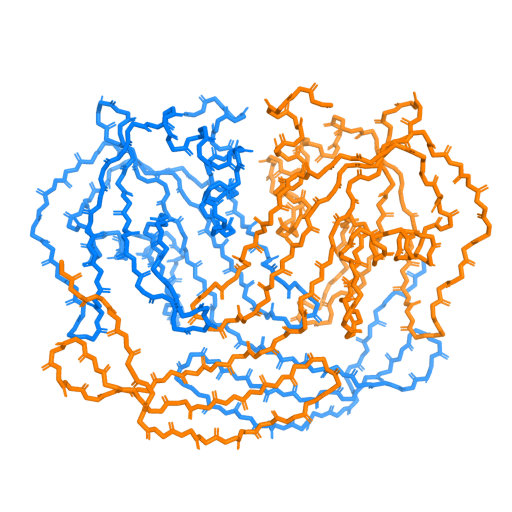 C C . GLY B 1 131 ? 0.593 28.25 9.383 1 84.06 131 GLY B C 1
ATOM 2402 O O . GLY B 1 131 ? 1.048 27.359 10.102 1 84.06 131 GLY B O 1
ATOM 2403 N N . ALA B 1 132 ? -0.642 28.797 9.586 1 78.25 132 ALA B N 1
ATOM 2404 C CA . ALA B 1 132 ? -1.576 28.188 10.523 1 78.25 132 ALA B CA 1
ATOM 2405 C C . ALA B 1 132 ? -2.107 26.859 9.992 1 78.25 132 ALA B C 1
ATOM 2407 O O . ALA B 1 132 ? -2.285 26.703 8.781 1 78.25 132 ALA B O 1
ATOM 2408 N N . THR B 1 133 ? -2.217 25.828 10.914 1 72.94 133 THR B N 1
ATOM 2409 C CA . THR B 1 133 ? -2.857 24.562 10.555 1 72.94 133 THR B CA 1
ATOM 2410 C C . THR B 1 133 ? -4.375 24.703 10.57 1 72.94 133 THR B C 1
ATOM 2412 O O . THR B 1 133 ? -4.934 25.375 11.445 1 72.94 133 THR B O 1
ATOM 2415 N N . HIS B 1 134 ? -5.039 24.156 9.547 1 75.31 134 HIS B N 1
ATOM 2416 C CA . HIS B 1 134 ? -6.496 24.156 9.477 1 75.31 134 HIS B CA 1
ATOM 2417 C C . HIS B 1 134 ? -7.031 22.75 9.18 1 75.31 134 HIS B C 1
ATOM 2419 O O . HIS B 1 134 ? -7.578 22.516 8.102 1 75.31 134 HIS B O 1
ATOM 2425 N N . PRO B 1 135 ? -6.887 21.891 10.227 1 69.94 135 PRO B N 1
ATOM 2426 C CA . PRO B 1 135 ? -7.469 20.578 9.977 1 69.94 135 PRO B CA 1
ATOM 2427 C C . PRO B 1 135 ? -8.992 20.594 9.977 1 69.94 135 PRO B C 1
ATOM 2429 O O . PRO B 1 135 ? -9.609 21.5 10.531 1 69.94 135 PRO B O 1
ATOM 2432 N N . ASP B 1 136 ? -9.508 19.672 9.188 1 68.56 136 ASP B N 1
ATOM 2433 C CA . ASP B 1 136 ? -10.961 19.531 9.227 1 68.56 136 ASP B CA 1
ATOM 2434 C C . ASP B 1 136 ? -11.438 19.172 10.641 1 68.56 136 ASP B C 1
ATOM 2436 O O . ASP B 1 136 ? -10.672 18.641 11.438 1 68.56 136 ASP B O 1
ATOM 2440 N N . ALA B 1 137 ? -12.625 19.547 10.938 1 67.94 137 ALA B N 1
ATOM 2441 C CA . ALA B 1 137 ? -13.227 19.391 12.258 1 67.94 137 ALA B CA 1
ATOM 2442 C C . ALA B 1 137 ? -13.141 17.938 12.734 1 67.94 137 ALA B C 1
ATOM 2444 O O . ALA B 1 137 ? -13.094 17.688 13.938 1 67.94 137 ALA B O 1
ATOM 2445 N N . ASP B 1 138 ? -13.008 17.031 11.812 1 69.75 138 ASP B N 1
ATOM 2446 C CA . ASP B 1 138 ? -13.047 15.625 12.219 1 69.75 138 ASP B CA 1
ATOM 2447 C C . ASP B 1 138 ? -11.688 14.961 12.047 1 69.75 138 ASP B C 1
ATOM 2449 O O . ASP B 1 138 ? -11.562 13.742 12.18 1 69.75 138 ASP B O 1
ATOM 2453 N N . GLU B 1 139 ? -10.828 15.68 11.742 1 77.44 139 GLU B N 1
ATOM 2454 C CA . GLU B 1 139 ? -9.492 15.125 11.562 1 77.44 139 GLU B CA 1
ATOM 2455 C C . GLU B 1 139 ? -8.602 15.438 12.758 1 77.44 139 GLU B C 1
ATOM 2457 O O . GLU B 1 139 ? -8.328 16.609 13.055 1 77.44 139 GLU B O 1
ATOM 2462 N N . PHE B 1 140 ? -8.258 14.398 13.438 1 87.94 140 PHE B N 1
ATOM 2463 C CA . PHE B 1 140 ? -7.379 14.531 14.594 1 87.94 140 PHE B CA 1
ATOM 2464 C C . PHE B 1 140 ? -6.004 13.953 14.297 1 87.94 140 PHE B C 1
ATOM 2466 O O . PHE B 1 140 ? -5.871 12.75 14.039 1 87.94 140 PHE B O 1
ATOM 2473 N N . LEU B 1 141 ? -5.09 14.789 14.148 1 92.5 141 LEU B N 1
ATOM 2474 C CA . LEU B 1 141 ? -3.701 14.391 13.945 1 92.5 141 LEU B CA 1
ATOM 2475 C C . LEU B 1 141 ? -2.75 15.367 14.633 1 92.5 141 LEU B C 1
ATOM 2477 O O . LEU B 1 141 ? -3.148 16.484 14.984 1 92.5 141 LEU B O 1
ATOM 2481 N N . GLN B 1 142 ? -1.591 14.883 14.961 1 94.69 142 GLN B N 1
ATOM 2482 C CA . GLN B 1 142 ? -0.515 15.711 15.5 1 94.69 142 GLN B CA 1
ATOM 2483 C C . GLN B 1 142 ? 0.651 15.805 14.523 1 94.69 142 GLN B C 1
ATOM 2485 O O . GLN B 1 142 ? 1.135 14.789 14.023 1 94.69 142 GLN B O 1
ATOM 2490 N N . VAL B 1 143 ? 1.087 17 14.32 1 96.06 143 VAL B N 1
ATOM 2491 C CA . VAL B 1 143 ? 2.223 17.203 13.422 1 96.06 143 VAL B CA 1
ATOM 2492 C C . VAL B 1 143 ? 3.521 16.875 14.156 1 96.06 143 VAL B C 1
ATOM 2494 O O . VAL B 1 143 ? 3.686 17.234 15.328 1 96.06 143 VAL B O 1
ATOM 2497 N N . ARG B 1 144 ? 4.441 16.172 13.508 1 97.19 144 ARG B N 1
ATOM 2498 C CA . ARG B 1 144 ? 5.758 15.805 14.016 1 97.19 144 ARG B CA 1
ATOM 2499 C C . ARG B 1 144 ? 6.855 16.188 13.031 1 97.19 144 ARG B C 1
ATOM 2501 O O . ARG B 1 144 ? 6.59 16.391 11.844 1 97.19 144 ARG B O 1
ATOM 2508 N N . ARG B 1 145 ? 7.938 16.391 13.578 1 97.69 145 ARG B N 1
ATOM 2509 C CA . ARG B 1 145 ? 9.133 16.656 12.789 1 97.69 145 ARG B CA 1
ATOM 2510 C C . ARG B 1 145 ? 10.273 15.719 13.164 1 97.69 145 ARG B C 1
ATOM 2512 O O . ARG B 1 145 ? 10.562 15.531 14.344 1 97.69 145 ARG B O 1
ATOM 2519 N N . LEU B 1 146 ? 10.836 15.055 12.156 1 98.44 146 LEU B N 1
ATOM 2520 C CA . LEU B 1 146 ? 11.945 14.125 12.359 1 98.44 146 LEU B CA 1
ATOM 2521 C C . LEU B 1 146 ? 13.055 14.375 11.344 1 98.44 146 LEU B C 1
ATOM 2523 O O . LEU B 1 146 ? 12.781 14.617 10.164 1 98.44 146 LEU B O 1
ATOM 2527 N N . PRO B 1 147 ? 14.367 14.344 11.812 1 98.81 147 PRO B N 1
ATOM 2528 C CA . PRO B 1 147 ? 15.406 14.312 10.789 1 98.81 147 PRO B CA 1
ATOM 2529 C C . PRO B 1 147 ? 15.195 13.211 9.758 1 98.81 147 PRO B C 1
ATOM 2531 O O . PRO B 1 147 ? 14.797 12.094 10.109 1 98.81 147 PRO B O 1
ATOM 2534 N N . PHE B 1 148 ? 15.477 13.562 8.508 1 98.88 148 PHE B N 1
ATOM 2535 C CA . PHE B 1 148 ? 15.25 12.617 7.418 1 98.88 148 PHE B CA 1
ATOM 2536 C C . PHE B 1 148 ? 15.977 11.305 7.68 1 98.88 148 PHE B C 1
ATOM 2538 O O . PHE B 1 148 ? 15.414 10.227 7.473 1 98.88 148 PHE B O 1
ATOM 2545 N N . ASP B 1 149 ? 17.188 11.375 8.125 1 98.75 149 ASP B N 1
ATOM 2546 C CA . ASP B 1 149 ? 17.984 10.172 8.344 1 98.75 149 ASP B CA 1
ATOM 2547 C C . ASP B 1 149 ? 17.359 9.297 9.43 1 98.75 149 ASP B C 1
ATOM 2549 O O . ASP B 1 149 ? 17.422 8.07 9.359 1 98.75 149 ASP B O 1
ATOM 2553 N N . THR B 1 150 ? 16.797 9.93 10.469 1 98.88 150 THR B N 1
ATOM 2554 C CA . THR B 1 150 ? 16.094 9.195 11.508 1 98.88 150 THR B CA 1
ATOM 2555 C C . THR B 1 150 ? 14.844 8.508 10.945 1 98.88 150 THR B C 1
ATOM 2557 O O . THR B 1 150 ? 14.578 7.348 11.242 1 98.88 150 THR B O 1
ATOM 2560 N N . LEU B 1 151 ? 14.086 9.242 10.117 1 98.94 151 LEU B N 1
ATOM 2561 C CA . LEU B 1 151 ? 12.898 8.688 9.469 1 98.94 151 LEU B CA 1
ATOM 2562 C C . LEU B 1 151 ? 13.266 7.5 8.586 1 98.94 151 LEU B C 1
ATOM 2564 O O . LEU B 1 151 ? 12.602 6.461 8.625 1 98.94 151 LEU B O 1
ATOM 2568 N N . LEU B 1 152 ? 14.336 7.664 7.789 1 98.94 152 LEU B N 1
ATOM 2569 C CA . LEU B 1 152 ? 14.836 6.598 6.93 1 98.94 152 LEU B CA 1
ATOM 2570 C C . LEU B 1 152 ? 15.172 5.352 7.746 1 98.94 152 LEU B C 1
ATOM 2572 O O . LEU B 1 152 ? 14.773 4.242 7.383 1 98.94 152 LEU B O 1
ATOM 2576 N N . ALA B 1 153 ? 15.891 5.527 8.852 1 98.88 153 ALA B N 1
ATOM 2577 C CA . ALA B 1 153 ? 16.281 4.41 9.711 1 98.88 153 ALA B CA 1
ATOM 2578 C C . ALA B 1 153 ? 15.055 3.686 10.258 1 98.88 153 ALA B C 1
ATOM 2580 O O . ALA B 1 153 ? 15.047 2.457 10.352 1 98.88 153 ALA B O 1
ATOM 2581 N N . ARG B 1 154 ? 14.023 4.391 10.602 1 98.88 154 ARG B N 1
ATOM 2582 C CA . ARG B 1 154 ? 12.812 3.803 11.164 1 98.88 154 ARG B CA 1
ATOM 2583 C C . ARG B 1 154 ? 12.008 3.072 10.094 1 98.88 154 ARG B C 1
ATOM 2585 O O . ARG B 1 154 ? 11.336 2.08 10.383 1 98.88 154 ARG B O 1
ATOM 2592 N N . CYS B 1 155 ? 12.062 3.564 8.836 1 98.88 155 CYS B N 1
ATOM 2593 C CA . CYS B 1 155 ? 11.469 2.828 7.73 1 98.88 155 CYS B CA 1
ATOM 2594 C C . CYS B 1 155 ? 12.211 1.524 7.477 1 98.88 155 CYS B C 1
ATOM 2596 O O . CYS B 1 155 ? 11.594 0.478 7.277 1 98.88 155 CYS B O 1
ATOM 2598 N N . LEU B 1 156 ? 13.547 1.585 7.559 1 98.88 156 LEU B N 1
ATOM 2599 C CA . LEU B 1 156 ? 14.375 0.422 7.258 1 98.88 156 LEU B CA 1
ATOM 2600 C C . LEU B 1 156 ? 14.266 -0.621 8.367 1 98.88 156 LEU B C 1
ATOM 2602 O O . LEU B 1 156 ? 14.297 -1.824 8.094 1 98.88 156 LEU B O 1
ATOM 2606 N N . SER B 1 157 ? 14.086 -0.219 9.633 1 98.44 157 SER B N 1
ATOM 2607 C CA . SER B 1 157 ? 14.008 -1.138 10.766 1 98.44 157 SER B CA 1
ATOM 2608 C C . SER B 1 157 ? 12.625 -1.773 10.867 1 98.44 157 SER B C 1
ATOM 2610 O O . SER B 1 157 ? 12.445 -2.768 11.578 1 98.44 157 SER B O 1
ATOM 2612 N N . GLY B 1 158 ? 11.656 -1.167 10.227 1 98.31 158 GLY B N 1
ATOM 2613 C CA . GLY B 1 158 ? 10.297 -1.673 10.312 1 98.31 158 GLY B CA 1
ATOM 2614 C C . GLY B 1 158 ? 9.484 -1.011 11.414 1 98.31 158 GLY B C 1
ATOM 2615 O O . GLY B 1 158 ? 8.336 -1.379 11.648 1 98.31 158 GLY B O 1
ATOM 2616 N N . GLU B 1 159 ? 10.055 -0.044 12.07 1 98.5 159 GLU B N 1
ATOM 2617 C CA . GLU B 1 159 ? 9.289 0.718 13.055 1 98.5 159 GLU B CA 1
ATOM 2618 C C . GLU B 1 159 ? 8.188 1.531 12.391 1 98.5 159 GLU B C 1
ATOM 2620 O O . GLU B 1 159 ? 7.109 1.714 12.969 1 98.5 159 GLU B O 1
ATOM 2625 N N . ILE B 1 160 ? 8.445 2.107 11.281 1 98.75 160 ILE B N 1
ATOM 2626 C CA . ILE B 1 160 ? 7.418 2.725 10.445 1 98.75 160 ILE B CA 1
ATOM 2627 C C . ILE B 1 160 ? 6.9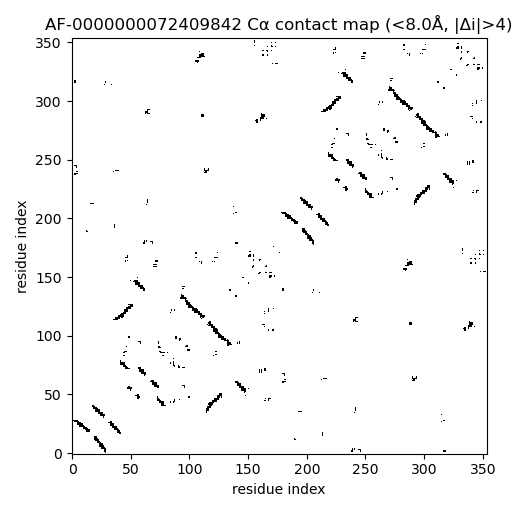45 1.729 9.391 1 98.75 160 ILE B C 1
ATOM 2629 O O . ILE B 1 160 ? 7.742 1.245 8.586 1 98.75 160 ILE B O 1
ATOM 2633 N N . GLU B 1 161 ? 5.637 1.491 9.438 1 98.75 161 GLU B N 1
ATOM 2634 C CA . GLU B 1 161 ? 5.09 0.446 8.578 1 98.75 161 GLU B CA 1
ATOM 2635 C C . GLU B 1 161 ? 4.164 1.033 7.52 1 98.75 161 GLU B C 1
ATOM 2637 O O . GLU B 1 161 ? 3.795 0.348 6.562 1 98.75 161 GLU B O 1
ATOM 2642 N N . ASP B 1 162 ? 3.756 2.266 7.664 1 98.88 162 ASP B N 1
ATOM 2643 C CA . ASP B 1 162 ? 2.84 2.881 6.711 1 98.88 162 ASP B CA 1
ATOM 2644 C C . ASP B 1 162 ? 3.404 2.822 5.293 1 98.88 162 ASP B C 1
ATOM 2646 O O . ASP B 1 162 ? 4.457 3.4 5.016 1 98.88 162 ASP B O 1
ATOM 2650 N N . GLY B 1 163 ? 2.668 2.244 4.367 1 98.81 163 GLY B N 1
ATOM 2651 C CA . GLY B 1 163 ? 3.172 1.909 3.045 1 98.81 163 GLY B CA 1
ATOM 2652 C C . GLY B 1 163 ? 3.631 3.121 2.256 1 98.81 163 GLY B C 1
ATOM 2653 O O . GLY B 1 163 ? 4.711 3.109 1.661 1 98.81 163 GLY B O 1
ATOM 2654 N N . LYS B 1 164 ? 2.783 4.117 2.193 1 98.88 164 LYS B N 1
ATOM 2655 C CA . LYS B 1 164 ? 3.139 5.301 1.415 1 98.88 164 LYS B CA 1
ATOM 2656 C C . LYS B 1 164 ? 4.379 5.98 1.986 1 98.88 164 LYS B C 1
ATOM 2658 O O . LYS B 1 164 ? 5.203 6.508 1.237 1 98.88 164 LYS B O 1
ATOM 2663 N N . THR B 1 165 ? 4.492 6.035 3.34 1 98.94 165 THR B N 1
ATOM 2664 C CA . THR B 1 165 ? 5.668 6.625 3.975 1 98.94 165 THR B CA 1
ATOM 2665 C C . THR B 1 165 ? 6.93 5.848 3.605 1 98.94 165 THR B C 1
ATOM 2667 O O . THR B 1 165 ? 7.922 6.438 3.178 1 98.94 165 THR B O 1
ATOM 2670 N N . VAL B 1 166 ? 6.867 4.547 3.729 1 98.94 166 VAL B N 1
ATOM 2671 C CA . VAL B 1 166 ? 8.008 3.686 3.422 1 98.94 166 VAL B CA 1
ATOM 2672 C C . VAL B 1 166 ? 8.422 3.877 1.964 1 98.94 166 VAL B C 1
ATOM 2674 O O . VAL B 1 166 ? 9.594 4.109 1.674 1 98.94 166 VAL B O 1
ATOM 2677 N N . ALA B 1 167 ? 7.484 3.842 1.049 1 98.94 167 ALA B N 1
ATOM 2678 C CA . ALA B 1 167 ? 7.781 3.969 -0.376 1 98.94 167 ALA B CA 1
ATOM 2679 C C . ALA B 1 167 ? 8.414 5.324 -0.687 1 98.94 167 ALA B C 1
ATOM 2681 O O . ALA B 1 167 ? 9.43 5.398 -1.375 1 98.94 167 ALA B O 1
ATOM 2682 N N . ALA B 1 168 ? 7.816 6.43 -0.192 1 98.94 168 ALA B N 1
ATOM 2683 C CA . ALA B 1 168 ? 8.281 7.781 -0.498 1 98.94 168 ALA B CA 1
ATOM 2684 C C . ALA B 1 168 ? 9.688 8.016 0.049 1 98.94 168 ALA B C 1
ATOM 2686 O O . ALA B 1 168 ? 10.555 8.539 -0.651 1 98.94 168 ALA B O 1
ATOM 2687 N N . VAL B 1 169 ? 9.914 7.598 1.256 1 98.94 169 VAL B N 1
ATOM 2688 C CA . VAL B 1 169 ? 11.172 7.844 1.944 1 98.94 169 VAL B CA 1
ATOM 2689 C C . VAL B 1 169 ? 12.297 7.051 1.273 1 98.94 169 VAL B C 1
ATOM 2691 O O . VAL B 1 169 ? 13.352 7.598 0.96 1 98.94 169 VAL B O 1
ATOM 2694 N N . LEU B 1 170 ? 12.055 5.758 1.067 1 98.94 170 LEU B N 1
ATOM 2695 C CA . LEU B 1 170 ? 13.086 4.914 0.478 1 98.94 170 LEU B CA 1
ATOM 2696 C C . LEU B 1 170 ? 13.406 5.359 -0.945 1 98.94 170 LEU B C 1
ATOM 2698 O O . LEU B 1 170 ? 14.57 5.375 -1.348 1 98.94 170 LEU B O 1
ATOM 2702 N N . LYS B 1 171 ? 12.359 5.684 -1.694 1 98.88 171 LYS B N 1
ATOM 2703 C CA . LYS B 1 171 ? 12.562 6.137 -3.066 1 98.88 171 LYS B CA 1
ATOM 2704 C C . LYS B 1 171 ? 13.367 7.438 -3.104 1 98.88 171 LYS B C 1
ATOM 2706 O O . LYS B 1 171 ? 14.312 7.57 -3.883 1 98.88 171 LYS B O 1
ATOM 2711 N N . ALA B 1 172 ? 12.992 8.414 -2.277 1 98.81 172 ALA B N 1
ATOM 2712 C CA . ALA B 1 172 ? 13.703 9.688 -2.225 1 98.81 172 ALA B CA 1
ATOM 2713 C C . ALA B 1 172 ? 15.18 9.477 -1.913 1 98.81 172 ALA B C 1
ATOM 2715 O O . ALA B 1 172 ? 16.047 10.102 -2.529 1 98.81 172 ALA B O 1
ATOM 2716 N N . LYS B 1 173 ? 15.469 8.602 -0.959 1 98.88 173 LYS B N 1
ATOM 2717 C CA . LYS B 1 173 ? 16.859 8.312 -0.594 1 98.88 173 LYS B CA 1
ATOM 2718 C C . LYS B 1 173 ? 17.625 7.754 -1.784 1 98.88 173 LYS B C 1
ATOM 2720 O O . LYS B 1 173 ? 18.734 8.219 -2.084 1 98.88 173 LYS B O 1
ATOM 2725 N N . LEU B 1 174 ? 17.062 6.781 -2.465 1 98.81 174 LEU B N 1
ATOM 2726 C CA . LEU B 1 174 ? 17.781 6.094 -3.537 1 98.81 174 LEU B CA 1
ATOM 2727 C C . LEU B 1 174 ? 17.938 6.996 -4.754 1 98.81 174 LEU B C 1
ATOM 2729 O O . LEU B 1 174 ? 18.859 6.828 -5.543 1 98.81 174 LEU B O 1
ATOM 2733 N N . LEU B 1 175 ? 17.031 7.949 -4.926 1 98.12 175 LEU B N 1
ATOM 2734 C CA . LEU B 1 175 ? 17.109 8.898 -6.035 1 98.12 175 LEU B CA 1
ATOM 2735 C C . LEU B 1 175 ? 18.062 10.039 -5.703 1 98.12 175 LEU B C 1
ATOM 2737 O O . LEU B 1 175 ? 18.344 10.875 -6.562 1 98.12 175 LEU B O 1
ATOM 2741 N N . GLY B 1 176 ? 18.578 10.109 -4.488 1 97 176 GLY B N 1
ATOM 2742 C CA . GLY B 1 176 ? 19.516 11.141 -4.086 1 97 176 GLY B CA 1
ATOM 2743 C C . GLY B 1 176 ? 18.875 12.508 -3.949 1 97 176 GLY B C 1
ATOM 2744 O O . GLY B 1 176 ? 19.484 13.523 -4.289 1 97 176 GLY B O 1
ATOM 2745 N N . LEU B 1 177 ? 17.641 12.422 -3.609 1 91.56 177 LEU B N 1
ATOM 2746 C CA . LEU B 1 177 ? 16.891 13.672 -3.514 1 91.56 177 LEU B CA 1
ATOM 2747 C C . LEU B 1 177 ? 16.938 14.219 -2.09 1 91.56 177 LEU B C 1
ATOM 2749 O O . LEU B 1 177 ? 17.031 13.453 -1.128 1 91.56 177 LEU B O 1
#

Solvent-accessible surface area (backbone atoms only — not comparable to full-atom values): 18467 Å² total; per-residue (Å²): 132,73,56,60,67,43,83,72,46,78,45,85,68,44,84,60,98,68,40,35,34,33,44,32,34,27,35,41,68,85,67,48,74,50,76,44,64,34,36,42,36,75,22,28,27,37,35,50,32,30,40,96,83,46,27,29,50,29,30,37,34,50,25,70,57,74,71,44,72,42,67,33,44,38,51,44,69,44,55,90,91,53,53,63,68,59,42,41,52,51,32,36,24,29,67,60,7,34,46,62,78,41,77,42,81,65,40,49,32,26,43,44,50,84,26,38,38,36,48,35,39,31,32,39,31,26,70,56,45,79,59,75,64,56,56,56,96,83,54,67,66,44,72,43,75,40,48,42,69,59,50,48,51,32,38,68,72,33,76,36,31,42,30,63,39,40,41,50,49,46,48,36,57,76,69,70,101,133,74,58,59,68,44,84,73,48,78,45,84,67,46,84,57,97,68,41,36,34,34,42,31,33,27,35,41,68,85,66,49,75,50,77,43,65,34,35,42,37,76,24,28,27,35,36,51,33,32,40,96,81,45,27,31,49,30,31,37,34,49,24,70,59,74,71,45,71,42,68,35,45,37,52,44,68,43,56,91,92,53,53,64,68,58,42,42,53,51,32,37,25,30,67,60,8,33,45,61,78,41,77,42,81,65,39,48,32,26,42,45,49,82,26,39,38,37,49,35,39,31,33,40,31,26,70,57,46,78,58,76,64,55,56,57,96,84,55,67,65,44,71,43,75,41,48,41,69,58,52,48,50,32,37,67,73,33,75,36,31,42,30,64,39,38,40,50,50,46,49,36,56,77,68,70,102

pLDDT: mean 96.1, std 6.02, range [67.94, 98.94]

InterPro domains:
  IPR000086 NUDIX hydrolase domain [PF00293] (41-154)
  IPR000086 NUDIX hydrolase domain [PS51462] (40-168)
  IPR015797 NUDIX hydrolase-like domain superfamily [SSF55811] (7-175)
  IPR020084 NUDIX hydrolase, conserved site [PS00893] (76-97)
  IPR060538 Nucleoside diphosphate sugar hydrolase, N-terminal domain [PF28549] (5-39)